Protein AF-A0A2D4SLT1-F1 (afdb_monomer_lite)

Radius of gyration: 26.34 Å; chains: 1; bounding box: 70×25×71 Å

Structure (mmCIF, N/CA/C/O backbone):
data_AF-A0A2D4SLT1-F1
#
_entry.id   AF-A0A2D4SLT1-F1
#
loop_
_atom_site.group_PDB
_atom_site.id
_atom_site.type_symbol
_atom_site.label_atom_id
_atom_site.label_alt_id
_atom_site.label_comp_id
_atom_site.label_asym_id
_atom_site.label_entity_id
_atom_site.label_seq_id
_atom_site.pdbx_PDB_ins_code
_atom_site.Cartn_x
_atom_site.Cartn_y
_atom_site.Cartn_z
_atom_site.occupancy
_atom_site.B_iso_or_equiv
_atom_site.auth_seq_id
_atom_site.auth_comp_id
_atom_site.auth_asym_id
_atom_site.auth_atom_id
_atom_site.pdbx_PDB_model_num
ATOM 1 N N . MET A 1 1 ? -8.330 11.102 31.230 1.00 59.00 1 MET A N 1
ATOM 2 C CA . MET A 1 1 ? -8.911 10.247 30.166 1.00 59.00 1 MET A CA 1
ATOM 3 C C . MET A 1 1 ? -9.640 11.004 29.045 1.00 59.00 1 MET A C 1
ATOM 5 O O . MET A 1 1 ? -9.845 10.400 28.006 1.00 59.00 1 MET A O 1
ATOM 9 N N . ARG A 1 2 ? -9.978 12.304 29.166 1.00 65.19 2 ARG A N 1
ATOM 10 C CA . ARG A 1 2 ? -10.696 13.048 28.101 1.00 65.19 2 ARG A CA 1
ATOM 11 C C . ARG A 1 2 ? -9.942 13.197 26.765 1.00 65.19 2 ARG A C 1
ATOM 13 O O . ARG A 1 2 ? -10.579 13.453 25.755 1.00 65.19 2 ARG A O 1
ATOM 20 N N . SER A 1 3 ? -8.622 13.017 26.740 1.00 76.38 3 SER A N 1
ATOM 21 C CA . SER A 1 3 ? -7.803 13.142 25.526 1.00 76.38 3 SER A CA 1
ATOM 22 C C . SER A 1 3 ? -7.818 11.904 24.621 1.00 76.38 3 SER A C 1
ATOM 24 O O . SER A 1 3 ? -7.575 12.030 23.428 1.00 76.38 3 SER A O 1
ATOM 26 N N . LEU A 1 4 ? -8.135 10.716 25.148 1.00 75.06 4 LEU A N 1
ATOM 27 C CA . LEU A 1 4 ? -8.098 9.455 24.395 1.00 75.06 4 LEU A CA 1
ATOM 28 C C . LEU A 1 4 ? -9.025 9.419 23.159 1.00 75.06 4 LEU A C 1
ATOM 30 O O . LEU A 1 4 ? -8.547 9.038 22.093 1.00 75.06 4 LEU A O 1
ATOM 34 N N . PRO A 1 5 ? -10.306 9.844 23.232 1.00 74.56 5 PRO A N 1
ATOM 35 C CA . PRO A 1 5 ? -11.176 9.859 22.053 1.00 74.56 5 PRO A CA 1
ATOM 36 C C . PRO A 1 5 ? -10.691 10.831 20.971 1.00 74.56 5 PRO A C 1
ATOM 38 O O . PRO A 1 5 ? -10.870 10.552 19.791 1.00 74.56 5 PRO A O 1
ATOM 41 N N . VAL A 1 6 ? -10.022 11.928 21.349 1.00 75.31 6 VAL A N 1
ATOM 42 C CA . VAL A 1 6 ? -9.449 12.887 20.389 1.00 75.31 6 VAL A CA 1
ATOM 43 C C . VAL A 1 6 ? -8.349 12.223 19.564 1.00 75.31 6 VAL A C 1
ATOM 45 O O . VAL A 1 6 ? -8.353 12.351 18.347 1.00 75.31 6 VAL A O 1
ATOM 48 N N . PHE A 1 7 ? -7.463 11.443 20.191 1.00 74.94 7 PHE A N 1
ATOM 49 C CA . PHE A 1 7 ? -6.421 10.711 19.464 1.00 74.94 7 PHE A CA 1
ATOM 50 C C . PHE A 1 7 ? -6.987 9.670 18.493 1.00 74.94 7 PHE A C 1
ATOM 52 O O . PHE A 1 7 ? -6.441 9.500 17.407 1.00 74.94 7 PHE A O 1
ATOM 59 N N . ILE A 1 8 ? -8.089 9.006 18.849 1.00 72.75 8 ILE A N 1
ATOM 60 C CA . ILE A 1 8 ? -8.734 8.020 17.969 1.00 72.75 8 ILE A CA 1
ATOM 61 C C . ILE A 1 8 ? -9.412 8.712 16.790 1.00 72.75 8 ILE A C 1
ATOM 63 O O . ILE A 1 8 ? -9.280 8.253 15.662 1.00 72.75 8 ILE A O 1
ATOM 67 N N . ILE A 1 9 ? -10.095 9.835 17.026 1.00 76.38 9 ILE A N 1
ATOM 68 C CA . ILE A 1 9 ? -10.684 10.635 15.946 1.00 76.38 9 ILE A CA 1
ATOM 69 C C . ILE A 1 9 ? -9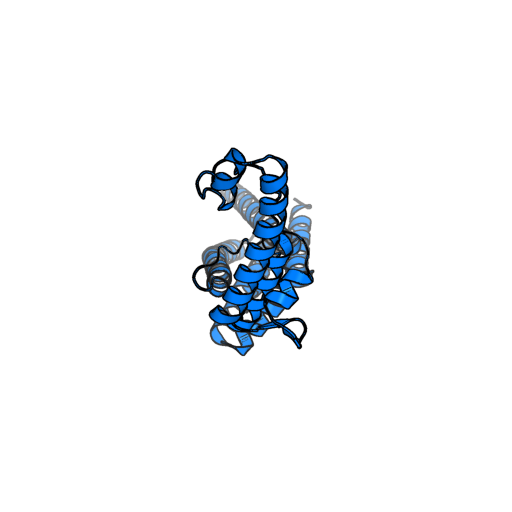.580 11.144 15.014 1.00 76.38 9 ILE A C 1
ATOM 71 O O . ILE A 1 9 ? -9.711 11.003 13.802 1.00 76.38 9 ILE A O 1
ATOM 75 N N . SER A 1 10 ? -8.464 11.642 15.552 1.00 73.94 10 SER A N 1
ATOM 76 C CA . SER A 1 10 ? -7.305 12.038 14.743 1.00 73.94 10 SER A CA 1
ATOM 77 C C . SER A 1 10 ? -6.729 10.869 13.943 1.00 73.94 10 SER A C 1
ATOM 79 O O . SER A 1 10 ? -6.385 11.053 12.781 1.00 73.94 10 SER A O 1
ATOM 81 N N . ALA A 1 11 ? -6.667 9.663 14.517 1.00 72.25 11 ALA A N 1
ATOM 82 C CA . ALA A 1 11 ? -6.230 8.465 13.803 1.00 72.25 11 ALA A CA 1
ATOM 83 C C . ALA A 1 11 ? -7.217 8.052 12.698 1.00 72.25 11 ALA A C 1
ATOM 85 O O . ALA A 1 11 ? -6.781 7.686 11.614 1.00 72.25 11 ALA A O 1
ATOM 86 N N . ILE A 1 12 ? -8.533 8.168 12.919 1.00 77.56 12 ILE A N 1
ATOM 87 C CA . ILE A 1 12 ? -9.555 7.936 11.883 1.00 77.56 12 ILE A CA 1
ATOM 88 C C . ILE A 1 12 ? -9.408 8.958 10.753 1.00 77.56 12 ILE A C 1
ATOM 90 O O . ILE A 1 12 ? -9.445 8.584 9.585 1.00 77.56 12 ILE A O 1
ATOM 94 N N . VAL A 1 13 ? -9.215 10.236 11.084 1.00 74.00 13 VAL A N 1
ATOM 95 C CA . VAL A 1 13 ? -9.015 11.302 10.093 1.00 74.00 13 VAL A CA 1
ATOM 96 C C . VAL A 1 13 ? -7.730 11.073 9.300 1.00 74.00 13 VAL A C 1
ATOM 98 O O . VAL A 1 13 ? -7.759 11.182 8.080 1.00 74.00 13 VAL A O 1
ATOM 101 N N . LEU A 1 14 ? -6.627 10.698 9.954 1.00 70.19 14 LEU A N 1
ATOM 102 C CA . LEU A 1 14 ? -5.374 10.339 9.281 1.00 70.19 14 LEU A CA 1
ATOM 103 C C . LEU A 1 14 ? -5.533 9.100 8.393 1.00 70.19 14 LEU A C 1
ATOM 105 O O . LEU A 1 14 ? -5.000 9.073 7.287 1.00 70.19 14 LEU A O 1
ATOM 109 N N . LEU A 1 15 ? -6.297 8.101 8.830 1.00 71.38 15 LEU A N 1
ATOM 110 C CA . LEU A 1 15 ? -6.568 6.885 8.065 1.00 71.38 15 LEU A CA 1
ATOM 111 C C . LEU A 1 15 ? -7.434 7.187 6.830 1.00 71.38 15 LEU A C 1
ATOM 113 O O . LEU A 1 15 ? -7.096 6.767 5.728 1.00 71.38 15 LEU A O 1
ATOM 117 N N . LEU A 1 16 ? -8.472 8.017 6.972 1.00 73.19 16 LEU A N 1
ATOM 118 C CA . LEU A 1 16 ? -9.266 8.532 5.849 1.00 73.19 16 LEU A CA 1
ATOM 119 C C . LEU A 1 16 ? -8.427 9.394 4.897 1.00 73.19 16 LEU A C 1
ATOM 121 O O . LEU A 1 16 ? -8.533 9.243 3.682 1.00 73.19 16 LEU A O 1
ATOM 125 N N . PHE A 1 17 ? -7.561 10.255 5.432 1.00 69.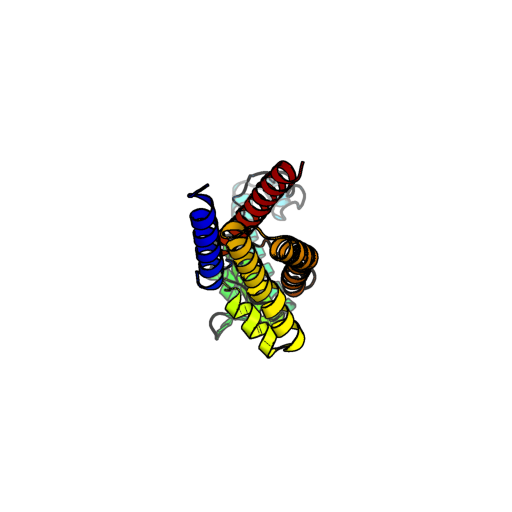12 17 PHE A N 1
ATOM 126 C CA . PHE A 1 17 ? -6.626 11.055 4.641 1.00 69.12 17 PHE A CA 1
ATOM 127 C C . PHE A 1 17 ? -5.599 10.180 3.916 1.00 69.12 17 PHE A C 1
ATOM 129 O O . PHE A 1 17 ? -5.196 10.507 2.810 1.00 69.12 17 PHE A O 1
ATOM 136 N N . SER A 1 18 ? -5.217 9.036 4.479 1.00 65.19 18 SER A N 1
ATOM 137 C CA . SER A 1 18 ? -4.323 8.080 3.814 1.00 65.19 18 SER A CA 1
ATOM 138 C C . SER A 1 18 ? -4.995 7.391 2.621 1.00 65.19 18 SER A C 1
ATOM 140 O O . SER A 1 18 ? -4.315 7.025 1.668 1.00 65.19 18 SER A O 1
ATOM 142 N N . PHE A 1 19 ? -6.325 7.246 2.644 1.00 67.19 19 PHE A N 1
ATOM 143 C CA . PHE A 1 19 ? -7.094 6.713 1.516 1.00 67.19 19 PHE A CA 1
ATOM 144 C C . PHE A 1 19 ? -7.432 7.765 0.454 1.00 67.19 19 PHE A C 1
ATOM 146 O O . PHE A 1 19 ? -7.438 7.447 -0.733 1.00 67.19 19 PHE A O 1
ATOM 153 N N . LEU A 1 20 ? -7.748 8.993 0.878 1.00 65.81 20 LEU A N 1
ATOM 154 C CA . LEU A 1 20 ? -8.228 10.079 0.010 1.00 65.81 20 LEU A CA 1
ATOM 155 C C . LEU A 1 20 ? -7.117 11.039 -0.447 1.00 65.81 20 LEU A C 1
ATOM 157 O O . LEU A 1 20 ? -7.310 11.787 -1.404 1.00 65.81 20 LEU A O 1
ATOM 161 N N . GLY A 1 21 ? -5.986 11.060 0.253 1.00 55.38 21 GLY A N 1
ATOM 162 C CA . GLY A 1 21 ? -4.844 11.928 -0.015 1.00 55.38 21 GLY A CA 1
ATOM 163 C C . GLY A 1 21 ? -3.902 11.371 -1.088 1.00 55.38 21 GLY A C 1
ATOM 164 O O . GLY A 1 21 ? -4.008 10.206 -1.482 1.00 55.38 21 GLY A O 1
ATOM 165 N N . PRO A 1 22 ? -2.968 12.199 -1.589 1.00 44.88 22 PRO A N 1
ATOM 166 C CA . PRO A 1 22 ? -2.079 11.799 -2.668 1.00 44.88 22 PRO A CA 1
ATOM 167 C C . PRO A 1 22 ? -1.106 10.673 -2.263 1.00 44.88 22 PRO A C 1
ATOM 169 O O . PRO A 1 22 ? -0.352 10.752 -1.290 1.00 44.88 22 PRO A O 1
ATOM 172 N N . THR A 1 23 ? -1.258 9.602 -3.041 1.00 53.91 23 THR A N 1
ATOM 173 C CA . THR A 1 23 ? -0.304 8.652 -3.634 1.00 53.91 23 THR A CA 1
ATOM 174 C C . THR A 1 23 ? 0.761 7.981 -2.768 1.00 53.91 23 THR A C 1
ATOM 176 O O . THR A 1 23 ? 1.640 8.591 -2.163 1.00 53.91 23 THR A O 1
ATOM 179 N N . PHE A 1 24 ? 0.718 6.648 -2.839 1.00 46.53 24 PHE A N 1
ATOM 180 C CA . PHE A 1 24 ? 1.921 5.842 -2.848 1.00 46.53 24 PHE A CA 1
ATOM 181 C C . PHE A 1 24 ? 2.703 6.282 -4.085 1.00 46.53 24 PHE A C 1
ATOM 183 O O . PHE A 1 24 ? 2.306 6.032 -5.222 1.00 46.53 24 PHE A O 1
ATOM 190 N N . THR A 1 25 ? 3.788 7.001 -3.870 1.00 43.94 25 THR A N 1
ATOM 191 C CA . THR A 1 25 ? 4.816 7.188 -4.882 1.00 43.94 25 THR A CA 1
ATOM 192 C C . THR A 1 25 ? 5.532 5.852 -5.022 1.00 43.94 25 THR A C 1
ATOM 194 O O . THR A 1 25 ? 6.439 5.563 -4.246 1.00 43.94 25 THR A O 1
ATOM 197 N N . THR A 1 26 ? 5.207 5.023 -6.019 1.00 44.31 26 THR A N 1
ATOM 198 C CA . THR A 1 26 ? 6.252 4.122 -6.531 1.00 44.31 26 THR A CA 1
ATOM 199 C C . THR A 1 26 ? 7.222 5.006 -7.315 1.00 44.31 26 THR A C 1
ATOM 201 O O . THR A 1 26 ? 7.257 4.988 -8.541 1.00 44.31 26 THR A O 1
ATOM 204 N N . THR A 1 27 ? 7.922 5.896 -6.612 1.00 39.88 27 THR A N 1
ATOM 205 C CA . THR A 1 27 ? 9.023 6.651 -7.187 1.00 39.88 27 THR A CA 1
ATOM 206 C C . THR A 1 27 ? 10.153 5.662 -7.344 1.00 39.88 27 THR A C 1
ATOM 208 O O . THR A 1 27 ? 10.742 5.218 -6.355 1.00 39.88 27 THR A O 1
ATOM 211 N N . ASP A 1 28 ? 10.358 5.292 -8.602 1.00 40.34 28 ASP A N 1
ATOM 212 C CA . ASP A 1 28 ? 11.590 4.777 -9.178 1.00 40.34 28 ASP A CA 1
ATOM 213 C C . ASP A 1 28 ? 12.811 5.138 -8.326 1.00 40.34 28 ASP A C 1
ATOM 215 O O . ASP A 1 28 ? 13.023 6.315 -8.058 1.00 40.34 28 ASP A O 1
ATOM 219 N N . PHE A 1 29 ? 13.567 4.120 -7.898 1.00 41.19 29 PHE A N 1
ATOM 220 C CA . PHE A 1 29 ? 15.026 4.073 -7.682 1.00 41.19 29 PHE A CA 1
ATOM 221 C C . PHE A 1 29 ? 15.818 5.336 -7.263 1.00 41.19 29 PHE A C 1
ATOM 223 O O . PHE A 1 29 ? 17.035 5.359 -7.421 1.00 41.19 29 PHE A O 1
ATOM 230 N N . LEU A 1 30 ? 15.218 6.349 -6.646 1.00 35.84 30 LEU A N 1
ATOM 231 C CA . LEU A 1 30 ? 15.926 7.473 -6.040 1.00 35.84 30 LEU A CA 1
ATOM 232 C C . LEU A 1 30 ? 16.360 7.058 -4.635 1.00 35.84 30 LEU A C 1
ATOM 234 O O . LEU A 1 30 ? 15.858 7.530 -3.615 1.00 35.84 30 LEU A O 1
ATOM 238 N N . LEU A 1 31 ? 17.313 6.129 -4.588 1.00 37.62 31 LEU A N 1
ATOM 239 C CA . LEU A 1 31 ? 18.234 6.085 -3.465 1.00 37.62 31 LEU A CA 1
ATOM 240 C C . LEU A 1 31 ? 18.952 7.445 -3.448 1.00 37.62 31 LEU A C 1
ATOM 242 O O . LEU A 1 31 ? 19.521 7.822 -4.474 1.00 37.62 31 LEU A O 1
ATOM 246 N N . PRO A 1 32 ? 19.024 8.177 -2.320 1.00 38.47 32 PRO A N 1
ATOM 247 C CA . PRO A 1 32 ? 20.224 8.965 -2.111 1.00 38.47 32 PRO A CA 1
ATOM 248 C C . PRO A 1 32 ? 21.373 7.968 -2.247 1.00 38.47 32 PRO A C 1
ATOM 250 O O . PRO A 1 32 ? 21.415 6.982 -1.508 1.00 38.47 32 PRO A O 1
ATOM 253 N N . HIS A 1 33 ? 22.252 8.170 -3.229 1.00 38.38 33 HIS A N 1
ATOM 254 C CA . HIS A 1 33 ? 23.538 7.497 -3.249 1.00 38.38 33 HIS A CA 1
ATOM 255 C C . HIS A 1 33 ? 24.213 7.809 -1.908 1.00 38.38 33 HIS A C 1
ATOM 257 O O . HIS A 1 33 ? 24.902 8.814 -1.752 1.00 38.38 33 HIS A O 1
ATOM 263 N N . THR A 1 34 ? 24.037 6.945 -0.910 1.00 36.62 34 THR A N 1
ATOM 264 C CA . THR A 1 34 ? 25.176 6.634 -0.072 1.00 36.62 34 THR A CA 1
ATOM 265 C C . THR A 1 34 ? 26.170 6.039 -1.054 1.00 36.62 34 THR A C 1
ATOM 267 O O . THR A 1 34 ? 25.859 5.083 -1.763 1.00 36.62 34 THR A O 1
ATOM 270 N N . SER A 1 35 ? 27.320 6.684 -1.218 1.00 42.38 35 SER A N 1
ATOM 271 C CA . SER A 1 35 ? 28.431 6.053 -1.909 1.00 42.38 35 SER A CA 1
ATOM 272 C C . SER A 1 35 ? 28.810 4.825 -1.079 1.00 42.38 35 SER A C 1
ATOM 274 O O . SER A 1 35 ? 29.149 4.946 0.100 1.00 42.38 35 SER A O 1
ATOM 276 N N . PRO A 1 36 ? 28.638 3.612 -1.623 1.00 45.84 36 PRO A N 1
ATOM 277 C CA . PRO A 1 36 ? 29.792 2.731 -1.569 1.00 45.84 36 PRO A CA 1
ATOM 278 C C . PRO A 1 36 ? 29.835 1.787 -2.774 1.00 45.84 36 PRO A C 1
ATOM 280 O O . PRO A 1 36 ? 29.615 0.593 -2.615 1.00 45.84 36 PRO A O 1
ATOM 283 N N . THR A 1 37 ? 30.174 2.272 -3.970 1.00 39.78 37 THR A N 1
ATOM 284 C CA . THR A 1 37 ? 30.588 1.378 -5.070 1.00 39.78 37 THR A CA 1
ATOM 285 C C . THR A 1 37 ? 31.603 2.029 -6.011 1.00 39.78 37 THR A C 1
ATOM 287 O O . THR A 1 37 ? 31.472 1.932 -7.221 1.00 39.78 37 THR A O 1
ATOM 290 N N . ASP A 1 38 ? 32.685 2.586 -5.465 1.00 39.00 38 ASP A N 1
ATOM 291 C CA . ASP A 1 38 ? 33.925 2.793 -6.241 1.00 39.00 38 ASP A CA 1
ATOM 292 C C . ASP A 1 38 ? 34.714 1.481 -6.441 1.00 39.00 38 ASP A C 1
ATOM 294 O O . ASP A 1 38 ? 35.808 1.483 -6.986 1.00 39.00 38 ASP A O 1
ATOM 298 N N . LYS A 1 39 ? 34.191 0.330 -5.981 1.00 42.38 39 LYS A N 1
ATOM 299 C CA . LYS A 1 39 ? 34.929 -0.950 -5.970 1.00 42.38 39 LYS A CA 1
ATOM 300 C C . LYS A 1 39 ? 34.281 -2.104 -6.737 1.00 42.38 39 LYS A C 1
ATOM 302 O O . LYS A 1 39 ? 34.849 -3.186 -6.766 1.00 42.38 39 LYS A O 1
ATOM 307 N N . ALA A 1 40 ? 33.109 -1.909 -7.345 1.00 37.88 40 ALA A N 1
ATOM 308 C CA . ALA A 1 40 ? 32.437 -2.967 -8.117 1.00 37.88 40 ALA A CA 1
ATOM 309 C C . ALA A 1 40 ? 32.650 -2.855 -9.641 1.00 37.88 40 ALA A C 1
ATOM 311 O O . ALA A 1 40 ? 32.260 -3.760 -10.369 1.00 37.88 40 ALA A O 1
ATOM 312 N N . TYR A 1 41 ? 33.289 -1.778 -10.108 1.00 39.75 41 TYR A N 1
ATOM 313 C CA . TYR A 1 41 ? 33.644 -1.552 -11.516 1.00 39.75 41 TYR A CA 1
ATOM 314 C C . TYR A 1 41 ? 35.149 -1.685 -11.788 1.00 39.75 41 TYR A C 1
ATOM 316 O O . TYR A 1 41 ? 35.644 -1.219 -12.811 1.00 39.75 41 TYR A O 1
ATOM 324 N N . GLU A 1 42 ? 35.900 -2.351 -10.911 1.00 40.69 42 GLU A N 1
ATOM 325 C CA . GLU A 1 42 ? 37.223 -2.825 -11.303 1.00 40.69 42 GLU A CA 1
ATOM 326 C C . GLU A 1 42 ? 37.066 -4.126 -12.102 1.00 40.69 42 GLU A C 1
ATOM 328 O O . GLU A 1 42 ? 36.501 -5.110 -11.631 1.00 40.69 42 GLU A O 1
ATOM 333 N N . VAL A 1 43 ? 37.638 -4.120 -13.308 1.00 41.00 43 VAL A N 1
ATOM 334 C CA . VAL A 1 43 ? 37.846 -5.257 -14.223 1.00 41.00 43 VAL A CA 1
ATOM 335 C C . VAL A 1 43 ? 36.745 -5.533 -15.262 1.00 41.00 43 VAL A C 1
ATOM 337 O O . VAL A 1 43 ? 36.414 -6.672 -15.576 1.00 41.00 43 VAL A O 1
ATOM 340 N N . THR A 1 44 ? 36.324 -4.495 -15.977 1.00 41.59 44 THR A N 1
ATOM 341 C CA . THR A 1 44 ? 36.351 -4.590 -17.448 1.00 41.59 44 THR A CA 1
ATOM 342 C C . THR A 1 44 ? 37.374 -3.583 -17.925 1.00 41.59 44 THR A C 1
ATOM 344 O O . THR A 1 44 ? 37.129 -2.382 -17.862 1.00 41.59 44 THR A O 1
ATOM 347 N N . LYS A 1 45 ? 38.557 -4.063 -18.331 1.00 46.41 45 LYS A N 1
ATOM 348 C CA . LYS A 1 45 ? 39.560 -3.212 -18.980 1.00 46.41 45 LYS A CA 1
ATOM 349 C C . LYS A 1 45 ? 38.862 -2.492 -20.128 1.00 46.41 45 LYS A C 1
ATOM 351 O O . LYS A 1 45 ? 38.344 -3.158 -21.025 1.00 46.41 45 LYS A O 1
ATOM 356 N N . SER A 1 46 ? 38.802 -1.162 -20.065 1.00 51.78 46 SER A N 1
ATOM 357 C CA . SER A 1 46 ? 38.252 -0.378 -21.164 1.00 51.78 46 SER A CA 1
ATOM 358 C C . SER A 1 46 ? 39.024 -0.764 -22.434 1.00 51.78 46 SER A C 1
ATOM 360 O O . SER A 1 46 ? 40.242 -0.976 -22.366 1.00 51.78 46 SER A O 1
ATOM 362 N N . PRO A 1 47 ? 38.370 -0.891 -23.598 1.00 54.22 47 PRO A N 1
ATOM 363 C CA . PRO A 1 47 ? 39.073 -1.159 -24.854 1.00 54.22 47 PRO A CA 1
ATOM 364 C C . PRO A 1 47 ? 40.161 -0.105 -25.159 1.00 54.22 47 PRO A C 1
ATOM 366 O O . PRO A 1 47 ? 41.091 -0.391 -25.906 1.00 54.22 47 PRO A O 1
ATOM 369 N N . CYS A 1 48 ? 40.103 1.069 -24.516 1.00 56.72 48 CYS A N 1
ATOM 370 C CA . CYS A 1 48 ? 41.109 2.129 -24.598 1.00 56.72 48 CYS A CA 1
ATOM 371 C C . CYS A 1 48 ? 42.337 1.935 -23.689 1.00 56.72 48 CYS A C 1
ATOM 373 O O . CYS A 1 48 ? 43.356 2.569 -23.936 1.00 56.72 48 CYS A O 1
ATOM 375 N N . SER A 1 49 ? 42.305 1.025 -22.708 1.00 61.41 49 SER A N 1
ATOM 376 C CA . SER A 1 49 ? 43.466 0.727 -21.840 1.00 61.41 49 SER A CA 1
ATOM 377 C C . SER A 1 49 ? 44.667 0.138 -22.595 1.00 61.41 49 SER A C 1
ATOM 379 O O . SER A 1 49 ? 45.785 0.149 -22.099 1.00 61.41 49 SER A O 1
ATOM 381 N N . ILE A 1 50 ? 44.450 -0.365 -23.815 1.00 59.03 50 ILE A N 1
ATOM 382 C CA . ILE A 1 50 ? 45.509 -0.833 -24.725 1.00 59.03 50 ILE A CA 1
ATOM 383 C C . ILE A 1 50 ? 46.171 0.349 -25.464 1.00 59.03 50 ILE A C 1
ATOM 385 O O . ILE A 1 50 ? 47.301 0.231 -25.929 1.00 59.03 50 ILE A O 1
ATOM 389 N N . LEU A 1 51 ? 45.482 1.491 -25.574 1.00 53.72 51 LEU A N 1
ATOM 390 C CA . LEU A 1 51 ? 45.953 2.698 -26.265 1.00 53.72 51 LEU A CA 1
ATOM 391 C C . LEU A 1 51 ? 46.589 3.736 -25.326 1.00 53.72 51 LEU A C 1
ATOM 393 O O . LEU A 1 51 ? 47.293 4.620 -25.810 1.00 53.72 51 LEU A O 1
ATOM 397 N N . GLU A 1 52 ? 46.388 3.619 -24.010 1.00 55.25 52 GLU A N 1
ATOM 398 C CA . GLU A 1 52 ? 47.048 4.465 -22.999 1.00 55.25 52 GLU A CA 1
ATOM 399 C C . GLU A 1 52 ? 48.578 4.332 -23.014 1.00 55.25 52 GLU A C 1
ATOM 401 O O . GLU A 1 52 ? 49.274 5.300 -22.718 1.00 55.25 52 GLU A O 1
ATOM 406 N N . ASP A 1 53 ? 49.103 3.181 -23.444 1.00 61.12 53 ASP A N 1
ATOM 407 C CA . ASP A 1 53 ? 50.545 2.957 -23.600 1.00 61.12 53 ASP A CA 1
ATOM 408 C C . ASP A 1 53 ? 51.139 3.616 -24.866 1.00 61.12 53 ASP A C 1
ATOM 410 O O . ASP A 1 53 ? 52.363 3.640 -25.012 1.00 61.12 53 ASP A O 1
ATOM 414 N N . LEU A 1 54 ? 50.318 4.133 -25.797 1.00 57.78 54 LEU A N 1
ATOM 415 C CA . LEU A 1 54 ? 50.794 4.595 -27.111 1.00 57.78 54 LEU A CA 1
ATOM 416 C C . LEU A 1 54 ? 50.886 6.118 -27.287 1.00 57.78 54 LEU A C 1
ATOM 418 O O . LEU A 1 54 ? 51.810 6.557 -27.965 1.00 57.78 54 LEU A O 1
ATOM 422 N N . ASP A 1 55 ? 49.986 6.918 -26.709 1.00 55.44 55 ASP A N 1
ATOM 423 C CA . ASP A 1 55 ? 50.107 8.387 -26.630 1.00 55.44 55 ASP A CA 1
ATOM 424 C C . ASP A 1 55 ? 48.948 8.977 -25.802 1.00 55.44 55 ASP A C 1
ATOM 426 O O . ASP A 1 55 ? 47.794 8.544 -25.925 1.00 55.44 55 ASP A O 1
ATOM 430 N N . VAL A 1 56 ? 49.216 10.020 -25.008 1.00 58.88 56 VAL A N 1
ATOM 431 C CA . VAL A 1 56 ? 48.223 10.647 -24.104 1.00 58.88 56 VAL A CA 1
ATOM 432 C C . VAL A 1 56 ? 47.070 11.286 -24.892 1.00 58.88 56 VAL A C 1
ATOM 434 O O . VAL A 1 56 ? 45.932 11.325 -24.421 1.00 58.88 56 VAL A O 1
ATOM 437 N N . HIS A 1 57 ? 47.341 11.749 -26.116 1.00 56.00 57 HIS A N 1
ATOM 438 C CA . HIS A 1 57 ? 46.347 12.387 -26.983 1.00 56.00 57 HIS A CA 1
ATOM 439 C C . HIS A 1 57 ? 45.408 11.380 -27.668 1.00 56.00 57 HIS A C 1
ATOM 441 O O . HIS A 1 57 ? 44.221 11.651 -27.844 1.00 56.00 57 HIS A O 1
ATOM 447 N N . THR A 1 58 ? 45.900 10.186 -28.012 1.00 57.47 58 THR A N 1
ATOM 448 C CA . THR A 1 58 ? 45.063 9.109 -28.568 1.00 57.47 58 THR A CA 1
ATOM 449 C C . THR A 1 58 ? 44.204 8.431 -27.510 1.00 57.47 58 THR A C 1
ATOM 451 O O . THR A 1 58 ? 43.097 7.998 -27.824 1.00 57.47 58 THR A O 1
ATOM 454 N N . ALA A 1 59 ? 44.670 8.379 -26.259 1.00 57.47 59 ALA A N 1
ATOM 455 C CA . ALA A 1 59 ? 43.881 7.858 -25.149 1.00 57.47 59 ALA A CA 1
ATOM 456 C C . ALA A 1 59 ? 42.636 8.720 -24.882 1.00 57.47 59 ALA A C 1
ATOM 458 O O . ALA A 1 59 ? 41.544 8.176 -24.755 1.00 57.47 59 ALA A O 1
ATOM 459 N N . THR A 1 60 ? 42.780 10.052 -24.901 1.00 60.06 60 THR A N 1
ATOM 460 C CA . THR A 1 60 ? 41.665 10.994 -24.675 1.00 60.06 60 THR A CA 1
ATOM 461 C C . THR A 1 60 ? 40.624 10.949 -25.797 1.00 60.06 60 THR A C 1
ATOM 463 O O . THR A 1 60 ? 39.428 10.863 -25.523 1.00 60.06 60 THR A O 1
ATOM 466 N N . LEU A 1 61 ? 41.064 10.907 -27.059 1.00 60.06 61 LEU A N 1
ATOM 467 C CA . LEU A 1 61 ? 40.168 10.719 -28.209 1.00 60.06 61 LEU A CA 1
ATOM 468 C C . LEU A 1 61 ? 39.492 9.338 -28.201 1.00 60.06 61 LEU A C 1
ATOM 470 O O . LEU A 1 61 ? 38.327 9.231 -28.573 1.00 60.06 61 LEU A O 1
ATOM 474 N N . CYS A 1 62 ? 40.191 8.284 -27.762 1.00 61.69 62 CYS A N 1
ATOM 475 C CA . CYS A 1 62 ? 39.607 6.948 -27.635 1.00 61.69 62 CYS A CA 1
ATOM 476 C C . CYS A 1 62 ? 38.532 6.912 -26.556 1.00 61.69 62 CYS A C 1
ATOM 478 O O . CYS A 1 62 ? 37.474 6.350 -26.805 1.00 61.69 62 CYS A O 1
ATOM 480 N N . THR A 1 63 ? 38.766 7.502 -25.382 1.00 61.12 63 THR A N 1
ATOM 481 C CA . THR A 1 63 ? 37.760 7.527 -24.312 1.00 61.12 63 THR A CA 1
ATOM 482 C C . THR A 1 63 ? 36.501 8.268 -24.745 1.00 61.12 63 THR A C 1
ATOM 484 O O . THR A 1 63 ? 35.408 7.754 -24.538 1.00 61.12 63 THR A O 1
ATOM 487 N N . GLU A 1 64 ? 36.646 9.398 -25.439 1.00 60.97 64 GLU A N 1
ATOM 488 C CA . GLU A 1 64 ? 35.510 10.189 -25.925 1.00 60.97 64 GLU A CA 1
ATOM 489 C C . GLU A 1 64 ? 34.717 9.431 -27.011 1.00 60.97 64 GLU A C 1
ATOM 491 O O . GLU A 1 64 ? 33.504 9.260 -26.897 1.00 60.97 64 GLU A O 1
ATOM 496 N N . TYR A 1 65 ? 35.401 8.842 -28.003 1.00 59.28 65 TYR A N 1
ATOM 497 C CA . TYR A 1 65 ? 34.745 8.033 -29.041 1.00 59.28 65 TYR A CA 1
ATOM 498 C C . TYR A 1 65 ? 34.185 6.702 -28.524 1.00 59.28 65 TYR A C 1
ATOM 500 O O . TYR A 1 65 ? 33.162 6.229 -29.025 1.00 59.28 65 TYR A O 1
ATOM 508 N N . ALA A 1 66 ? 34.852 6.055 -27.567 1.00 59.44 66 ALA A N 1
ATOM 509 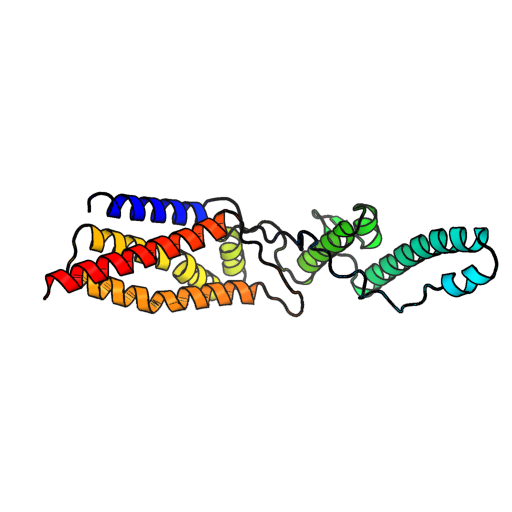C CA . ALA A 1 66 ? 34.430 4.770 -27.021 1.00 59.44 66 ALA A CA 1
ATOM 510 C C . ALA A 1 66 ? 33.211 4.925 -26.116 1.00 59.44 66 ALA A C 1
ATOM 512 O O . ALA A 1 66 ? 32.335 4.065 -26.176 1.00 59.44 66 ALA A O 1
ATOM 513 N N . GLU A 1 67 ? 33.120 6.002 -25.331 1.00 61.31 67 GLU A N 1
ATOM 514 C CA . GLU A 1 67 ? 31.928 6.302 -24.535 1.00 61.31 67 GLU A CA 1
ATOM 515 C C . GLU A 1 67 ? 30.722 6.601 -25.433 1.00 61.31 67 GLU A C 1
ATOM 517 O O . GLU A 1 67 ? 29.670 5.978 -25.259 1.00 61.31 67 GLU A O 1
ATOM 522 N N . GLU A 1 68 ? 30.878 7.443 -26.460 1.00 60.38 68 GLU A N 1
ATOM 523 C CA . GLU A 1 68 ? 29.794 7.711 -27.415 1.00 60.38 68 GLU A CA 1
ATOM 524 C C . GLU A 1 68 ? 29.370 6.448 -28.183 1.00 60.38 68 GLU A C 1
ATOM 526 O O . GLU A 1 68 ? 28.176 6.166 -28.333 1.00 60.38 68 GLU A O 1
ATOM 531 N N . SER A 1 69 ? 30.339 5.634 -28.612 1.00 57.78 69 SER A N 1
ATOM 532 C CA . SER A 1 69 ? 30.069 4.393 -29.344 1.00 57.78 69 SER A CA 1
ATOM 533 C C . SER A 1 69 ? 29.398 3.339 -28.459 1.00 57.78 69 SER A C 1
ATOM 535 O O . SER A 1 69 ? 28.441 2.702 -28.897 1.00 57.78 69 SER A O 1
ATOM 537 N N . LEU A 1 70 ? 29.838 3.155 -27.210 1.00 60.75 70 LEU A N 1
ATOM 538 C CA . LEU A 1 70 ? 29.230 2.197 -26.275 1.00 60.75 70 LEU A CA 1
ATOM 539 C C . LEU A 1 70 ? 27.787 2.565 -25.943 1.00 60.75 70 LEU A C 1
ATOM 541 O O . LEU A 1 70 ? 26.927 1.681 -25.923 1.00 60.75 70 LEU A O 1
ATOM 545 N N . VAL A 1 71 ? 27.504 3.851 -25.727 1.00 64.62 71 VAL A N 1
ATOM 546 C CA . VAL A 1 71 ? 26.137 4.329 -25.479 1.00 64.62 71 VAL A CA 1
ATOM 547 C C . VAL A 1 71 ? 25.261 4.097 -26.712 1.00 64.62 71 VAL A C 1
ATOM 549 O O . VAL A 1 71 ? 24.144 3.587 -26.589 1.00 64.62 71 VAL A O 1
ATOM 552 N N . PHE A 1 72 ? 25.773 4.382 -27.912 1.00 62.53 72 PHE A N 1
ATOM 553 C CA . PHE A 1 72 ? 25.048 4.154 -29.162 1.00 62.53 72 PHE A CA 1
ATOM 554 C C . PHE A 1 72 ? 24.752 2.666 -29.420 1.00 62.53 72 PHE A C 1
ATOM 556 O O . PHE A 1 72 ? 23.603 2.301 -29.688 1.00 62.53 72 PHE A O 1
ATOM 563 N N . PHE A 1 73 ? 25.758 1.793 -29.291 1.00 61.41 73 PHE A N 1
ATOM 564 C CA . PHE A 1 73 ? 25.594 0.348 -29.484 1.00 61.41 73 PHE A CA 1
ATOM 565 C C . PHE A 1 73 ? 24.679 -0.272 -28.425 1.00 61.41 73 PHE A C 1
ATOM 567 O O . PHE A 1 73 ? 23.821 -1.086 -28.767 1.00 61.41 73 PHE A O 1
ATOM 574 N N . SER A 1 74 ? 24.804 0.145 -27.163 1.00 72.50 74 SER A N 1
ATOM 575 C CA . SER A 1 74 ? 23.910 -0.279 -26.080 1.00 72.50 74 SER A CA 1
ATOM 576 C C . SER A 1 74 ? 22.449 0.039 -26.410 1.00 72.50 74 SER A C 1
ATOM 578 O O . SER A 1 74 ? 21.591 -0.843 -26.363 1.00 72.50 74 SER A O 1
ATOM 580 N N . ASN A 1 75 ? 22.170 1.269 -26.852 1.00 73.25 75 ASN A N 1
ATOM 581 C CA . ASN A 1 75 ? 20.812 1.708 -27.167 1.00 73.25 75 ASN A CA 1
ATOM 582 C C . ASN A 1 75 ? 20.198 0.960 -28.362 1.00 73.25 75 ASN A C 1
ATOM 584 O O . ASN A 1 75 ? 19.022 0.599 -28.309 1.00 73.25 75 ASN A O 1
ATOM 588 N N . GLN A 1 76 ? 20.976 0.669 -29.410 1.00 75.81 76 GLN A N 1
ATOM 589 C CA . GLN A 1 76 ? 20.483 -0.137 -30.536 1.00 75.81 76 GLN A CA 1
ATOM 590 C C . GLN A 1 76 ? 20.235 -1.602 -30.160 1.00 75.81 76 GLN A C 1
ATOM 592 O O . GLN A 1 76 ? 19.261 -2.200 -30.623 1.00 75.81 76 GLN A O 1
ATOM 597 N N . ILE A 1 77 ? 21.087 -2.189 -29.314 1.00 77.75 77 ILE A N 1
ATOM 598 C CA . ILE A 1 77 ? 20.877 -3.554 -28.814 1.00 77.75 77 ILE A CA 1
ATOM 599 C C . ILE A 1 77 ? 19.599 -3.607 -27.972 1.00 77.75 77 ILE A C 1
ATOM 601 O O . ILE A 1 77 ? 18.800 -4.526 -28.145 1.00 77.75 77 ILE A O 1
ATOM 605 N N . LEU A 1 78 ? 19.365 -2.613 -27.111 1.00 79.62 78 LEU A N 1
ATOM 606 C CA . LEU A 1 78 ? 18.131 -2.507 -26.329 1.00 79.62 78 LEU A CA 1
ATOM 607 C C . LEU A 1 78 ? 16.900 -2.394 -27.234 1.00 79.62 78 LEU A C 1
ATOM 609 O O . LEU A 1 78 ? 15.935 -3.129 -27.030 1.00 79.62 78 LEU A O 1
ATOM 613 N N . ASP A 1 79 ? 16.957 -1.560 -28.274 1.00 84.88 79 ASP A N 1
ATOM 614 C CA . ASP A 1 79 ? 15.884 -1.454 -29.268 1.00 84.88 79 ASP A CA 1
ATOM 615 C C . ASP A 1 79 ? 15.591 -2.788 -29.961 1.00 84.88 79 ASP A C 1
ATOM 617 O O . ASP A 1 79 ? 14.428 -3.132 -30.181 1.00 84.88 79 ASP A O 1
ATOM 621 N N . HIS A 1 80 ? 16.623 -3.574 -30.266 1.00 81.12 80 HIS A N 1
ATOM 622 C CA . HIS A 1 80 ? 16.441 -4.859 -30.929 1.00 81.12 80 HIS A CA 1
ATOM 623 C C . HIS A 1 80 ? 15.925 -5.960 -29.988 1.00 81.12 80 HIS A C 1
ATOM 625 O O . HIS A 1 80 ? 15.060 -6.744 -30.379 1.00 81.12 80 HIS A O 1
ATOM 631 N N . VAL A 1 81 ? 16.441 -6.021 -28.757 1.00 81.19 81 VAL A N 1
ATOM 632 C CA . VAL A 1 81 ? 16.137 -7.088 -27.786 1.00 81.19 81 VAL A CA 1
ATOM 633 C C . VAL A 1 81 ? 14.820 -6.834 -27.058 1.00 81.19 81 VAL A C 1
ATOM 635 O O . VAL A 1 81 ? 14.019 -7.751 -26.885 1.00 81.19 81 VAL A O 1
ATOM 638 N N . LEU A 1 82 ? 14.593 -5.598 -26.616 1.00 83.06 82 LEU A N 1
ATOM 639 C CA . LEU A 1 82 ? 13.439 -5.222 -25.797 1.00 83.06 82 LEU A CA 1
ATOM 640 C C . LEU A 1 82 ? 12.296 -4.635 -26.639 1.00 83.06 82 LEU A C 1
ATOM 642 O O . LEU A 1 82 ? 11.149 -4.602 -26.183 1.00 83.06 82 LEU A O 1
ATOM 646 N N . GLY A 1 83 ? 12.587 -4.207 -27.870 1.00 89.06 83 GLY A N 1
ATOM 647 C CA . GLY A 1 83 ? 11.624 -3.579 -28.767 1.00 89.06 83 GLY A CA 1
ATOM 648 C C . GLY A 1 83 ? 11.208 -2.173 -28.326 1.00 89.06 83 GLY A C 1
ATOM 649 O O . GLY A 1 83 ? 11.561 -1.688 -27.250 1.00 89.06 83 GLY A O 1
ATOM 650 N N . SER A 1 84 ? 10.391 -1.526 -29.157 1.00 90.94 84 SER A N 1
ATOM 651 C CA . SER A 1 84 ? 9.747 -0.247 -28.833 1.00 90.94 84 SER A CA 1
ATOM 652 C C . SER A 1 84 ? 8.694 -0.396 -27.730 1.00 90.94 84 SER A C 1
ATOM 654 O O . SER A 1 84 ? 8.103 -1.477 -27.580 1.00 90.94 84 SER A O 1
ATOM 656 N N . PHE A 1 85 ? 8.393 0.705 -27.045 1.00 89.25 85 PHE A N 1
ATOM 657 C CA . PHE A 1 85 ? 7.370 0.793 -25.999 1.00 89.25 85 PHE A CA 1
ATOM 658 C C . PHE A 1 85 ? 6.579 2.100 -26.089 1.00 89.25 85 PHE A C 1
ATOM 660 O O . PHE A 1 85 ? 6.987 3.035 -26.776 1.00 89.25 85 PHE A O 1
ATOM 667 N N . THR A 1 86 ? 5.439 2.171 -25.408 1.00 85.88 86 THR A N 1
ATOM 668 C CA . THR A 1 86 ? 4.592 3.371 -25.399 1.00 85.88 86 THR A CA 1
ATOM 669 C C . THR A 1 86 ? 4.983 4.326 -24.269 1.00 85.88 86 THR A C 1
ATOM 671 O O . THR A 1 86 ? 4.862 3.991 -23.092 1.00 85.88 86 THR A O 1
ATOM 674 N N . LEU A 1 87 ? 5.380 5.555 -24.606 1.00 84.12 87 LEU A N 1
ATOM 675 C CA . LEU A 1 87 ? 5.626 6.646 -23.660 1.00 84.12 87 LEU A CA 1
ATOM 676 C C . LEU A 1 87 ? 4.672 7.804 -23.982 1.00 84.12 87 LEU A C 1
ATOM 678 O O . LEU A 1 87 ? 4.627 8.280 -25.106 1.00 84.12 87 LEU A O 1
ATOM 682 N N . GLN A 1 88 ? 3.865 8.249 -23.012 1.00 82.88 88 GLN A N 1
ATOM 683 C CA . GLN A 1 88 ? 2.883 9.337 -23.203 1.00 82.88 88 GLN A CA 1
ATOM 684 C C . GLN A 1 88 ? 1.904 9.138 -24.386 1.00 82.88 88 GLN A C 1
ATOM 686 O O . GLN A 1 88 ? 1.440 10.107 -24.976 1.00 82.88 88 GLN A O 1
ATOM 691 N N . LYS A 1 89 ? 1.513 7.884 -24.670 1.00 82.81 89 LYS A N 1
ATOM 692 C CA . LYS A 1 89 ? 0.660 7.463 -25.810 1.00 82.81 89 LYS A CA 1
ATOM 693 C C . LYS A 1 89 ? 1.345 7.479 -27.180 1.00 82.81 89 LYS A C 1
ATOM 695 O O . LYS A 1 89 ? 0.684 7.185 -28.173 1.00 82.81 89 LYS A O 1
ATOM 700 N N . GLU A 1 90 ? 2.640 7.757 -27.237 1.00 91.19 90 GLU A N 1
ATOM 701 C CA . GLU A 1 90 ? 3.436 7.658 -28.456 1.00 91.19 90 GLU A CA 1
ATOM 702 C C . GLU A 1 90 ? 4.364 6.447 -28.379 1.00 91.19 90 GLU A C 1
ATOM 704 O O . GLU A 1 90 ? 4.909 6.118 -27.325 1.00 91.19 90 GLU A O 1
ATOM 709 N N . GLN A 1 91 ? 4.529 5.750 -29.500 1.00 92.12 91 GLN A N 1
ATOM 710 C CA . GLN A 1 91 ? 5.477 4.647 -29.596 1.00 92.12 91 GLN A CA 1
ATOM 711 C C . GLN A 1 91 ? 6.891 5.228 -29.692 1.00 92.12 91 GLN A C 1
ATOM 713 O O . GLN A 1 91 ? 7.197 5.961 -30.630 1.00 92.12 91 GLN A O 1
ATOM 718 N N . THR A 1 92 ? 7.749 4.904 -28.727 1.00 92.25 92 THR A N 1
ATOM 719 C CA . THR A 1 92 ? 9.129 5.391 -28.647 1.00 92.25 92 THR A CA 1
ATOM 720 C C . THR A 1 92 ? 10.134 4.238 -28.668 1.00 92.25 92 THR A C 1
ATOM 722 O O . THR A 1 92 ? 9.823 3.098 -28.299 1.00 92.25 92 THR A O 1
ATOM 725 N N . SER A 1 93 ? 11.345 4.535 -29.137 1.00 94.12 93 SER A N 1
ATOM 726 C CA . SER A 1 93 ? 12.504 3.644 -29.082 1.00 94.12 93 SER A CA 1
ATOM 727 C C . SER A 1 93 ? 13.347 3.944 -27.837 1.00 94.12 93 SER A C 1
ATOM 729 O O . SER A 1 93 ? 13.331 5.058 -27.307 1.00 94.12 93 SER A O 1
ATOM 731 N N . TRP A 1 94 ? 14.124 2.971 -27.372 1.00 90.69 94 TRP A N 1
ATOM 732 C CA . TRP A 1 94 ? 15.121 3.138 -26.315 1.00 90.69 94 TRP A CA 1
ATOM 733 C C . TRP A 1 94 ? 16.134 4.215 -26.659 1.00 90.69 94 TRP A C 1
ATOM 735 O O . TRP A 1 94 ? 16.378 5.101 -25.843 1.00 90.69 94 TRP A O 1
ATOM 745 N N . SER A 1 95 ? 16.665 4.187 -27.882 1.00 88.50 95 SER A N 1
ATOM 746 C CA . SER A 1 95 ? 17.583 5.217 -28.372 1.00 88.50 95 SER A CA 1
ATOM 747 C C . SER A 1 95 ? 16.999 6.629 -28.264 1.00 88.50 95 SER A C 1
ATOM 749 O O . SER A 1 95 ? 17.687 7.541 -27.804 1.00 88.50 95 SER A O 1
ATOM 751 N N . SER A 1 96 ? 15.722 6.815 -28.611 1.00 90.75 96 SER A N 1
ATOM 752 C CA . SER A 1 96 ? 15.038 8.109 -28.507 1.00 90.75 96 SER A CA 1
ATOM 753 C C . SER A 1 96 ? 14.759 8.495 -27.051 1.00 90.75 96 SER A C 1
ATOM 755 O O . SER A 1 96 ? 14.995 9.637 -26.652 1.00 90.75 96 SER A O 1
ATOM 757 N N . CYS A 1 97 ? 14.318 7.547 -26.225 1.00 88.62 97 CYS A N 1
ATOM 758 C CA . CYS A 1 97 ? 13.984 7.819 -24.832 1.00 88.62 97 CYS A CA 1
ATOM 759 C C . CYS A 1 97 ? 15.224 8.174 -23.993 1.00 88.62 97 CYS A C 1
ATOM 761 O O . CYS A 1 97 ? 15.196 9.162 -23.251 1.00 88.62 97 CYS A O 1
ATOM 763 N N . VAL A 1 98 ? 16.310 7.404 -24.131 1.00 87.75 98 VAL A N 1
ATOM 764 C CA . VAL A 1 98 ? 17.561 7.592 -23.376 1.00 87.75 98 VAL A CA 1
ATOM 765 C C . VAL A 1 98 ? 18.279 8.866 -23.814 1.00 87.75 98 VAL A C 1
ATOM 767 O O . VAL A 1 98 ? 18.784 9.592 -22.968 1.00 87.75 98 VAL A O 1
ATOM 770 N N . SER A 1 99 ? 18.279 9.203 -25.109 1.00 86.69 99 SER A N 1
ATOM 771 C CA . SER A 1 99 ? 18.886 10.463 -25.576 1.00 86.69 99 SER A CA 1
ATOM 772 C C . SER A 1 99 ? 18.122 11.707 -25.114 1.00 86.69 99 SER A C 1
ATOM 774 O O . SER A 1 99 ? 18.728 12.755 -24.903 1.00 86.69 99 SER A O 1
ATOM 776 N N . THR A 1 100 ? 16.806 11.594 -24.907 1.00 88.00 100 THR A N 1
ATOM 777 C CA . THR A 1 100 ? 15.970 12.694 -24.397 1.00 88.00 100 THR A CA 1
ATOM 778 C C . THR A 1 100 ? 16.198 12.957 -22.901 1.00 88.00 100 THR A C 1
ATOM 780 O O . THR A 1 100 ? 15.973 14.072 -22.430 1.00 88.00 100 THR A O 1
ATOM 783 N N . HIS A 1 101 ? 16.653 11.957 -22.141 1.00 81.62 101 HIS A N 1
ATOM 784 C CA . HIS A 1 101 ? 16.874 12.063 -20.700 1.00 81.62 101 HIS A CA 1
ATOM 785 C C . HIS A 1 101 ? 18.357 11.890 -20.374 1.00 81.62 101 HIS A C 1
ATOM 787 O O . HIS A 1 101 ? 18.866 10.775 -20.306 1.00 81.62 101 HIS A O 1
ATOM 793 N N . THR A 1 102 ? 19.058 12.999 -20.154 1.00 78.31 102 THR A N 1
ATOM 794 C CA . THR A 1 102 ? 20.489 12.968 -19.848 1.00 78.31 102 THR A CA 1
ATOM 795 C C . THR A 1 102 ? 20.765 12.416 -18.445 1.00 78.31 102 THR A C 1
ATOM 797 O O . THR A 1 102 ? 20.025 12.666 -17.495 1.00 78.31 102 THR A O 1
ATOM 800 N N . GLY A 1 103 ? 21.867 11.673 -18.312 1.00 73.88 103 GLY A N 1
ATOM 801 C CA . GLY A 1 103 ? 22.341 11.125 -17.039 1.00 73.88 103 GLY A CA 1
ATOM 802 C C . GLY A 1 103 ? 21.831 9.713 -16.704 1.00 73.88 103 GLY A C 1
ATOM 803 O O . GLY A 1 103 ? 21.048 9.122 -17.450 1.00 73.88 103 GLY A O 1
ATOM 804 N N . PRO A 1 104 ? 22.276 9.145 -15.566 1.00 63.31 104 PRO A N 1
ATOM 805 C CA . PRO A 1 104 ? 21.944 7.772 -15.162 1.00 63.31 104 PRO A CA 1
ATOM 806 C C . PRO A 1 104 ? 20.444 7.564 -14.885 1.00 63.31 104 PRO A C 1
ATOM 808 O O . PRO A 1 104 ? 19.934 6.451 -15.006 1.00 63.31 104 PRO A O 1
ATOM 811 N N . GLU A 1 105 ? 19.716 8.637 -14.568 1.00 62.75 105 GLU A N 1
ATOM 812 C CA . GLU A 1 105 ? 18.268 8.609 -14.335 1.00 62.75 105 GLU A CA 1
ATOM 813 C C . GLU A 1 105 ? 17.465 8.371 -15.623 1.00 62.75 105 GLU A C 1
ATOM 815 O O . GLU A 1 105 ? 16.363 7.819 -15.575 1.00 62.75 105 GLU A O 1
ATOM 820 N N . GLY A 1 106 ? 18.016 8.734 -16.788 1.00 74.31 106 GLY A N 1
ATOM 821 C CA . GLY A 1 106 ? 17.325 8.604 -18.067 1.00 74.31 106 GLY A CA 1
ATOM 822 C C . GLY A 1 106 ? 17.054 7.157 -18.457 1.00 74.31 106 GLY A C 1
ATOM 823 O O . GLY A 1 106 ? 15.919 6.806 -18.781 1.00 74.31 106 GLY A O 1
ATOM 824 N N . PHE A 1 107 ? 18.063 6.291 -18.335 1.00 78.50 107 PHE A N 1
ATOM 825 C CA . PHE A 1 107 ? 17.902 4.859 -18.594 1.00 78.50 107 PHE A CA 1
ATOM 826 C C . PHE A 1 107 ? 16.855 4.232 -17.670 1.00 78.50 107 PHE A C 1
ATOM 828 O O . PHE A 1 107 ? 15.966 3.521 -18.138 1.00 78.50 107 PHE A O 1
ATOM 835 N N . LEU A 1 108 ? 16.920 4.536 -16.370 1.00 69.31 108 LEU A N 1
ATOM 836 C CA . LEU A 1 108 ? 15.971 4.018 -15.384 1.00 69.31 108 LEU A CA 1
ATOM 837 C C . LEU A 1 108 ? 14.537 4.443 -15.698 1.00 69.31 108 LEU A C 1
ATOM 839 O O . LEU A 1 108 ? 13.630 3.614 -15.635 1.00 69.31 108 LEU A O 1
ATOM 843 N N . ARG A 1 109 ? 14.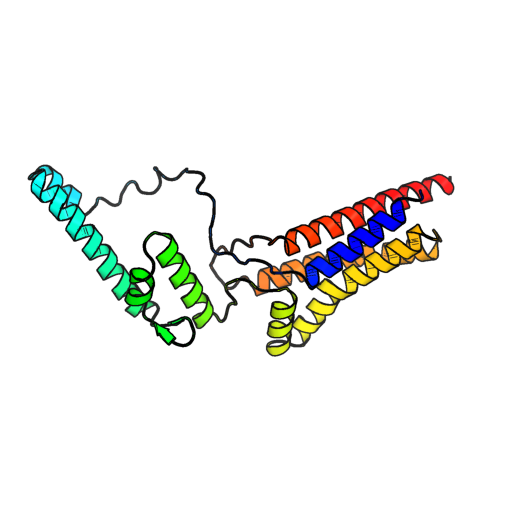328 5.695 -16.110 1.00 76.38 109 ARG A N 1
ATOM 844 C CA . ARG A 1 109 ? 13.008 6.202 -16.499 1.00 76.38 109 ARG A CA 1
ATOM 845 C C . ARG A 1 109 ? 12.463 5.523 -17.758 1.00 76.38 109 ARG A C 1
ATOM 847 O O . ARG A 1 109 ? 11.276 5.189 -17.821 1.00 76.38 109 ARG A O 1
ATOM 854 N N . CYS A 1 110 ? 13.321 5.287 -18.748 1.00 83.94 110 CYS A N 1
ATOM 855 C CA . CYS A 1 110 ? 12.953 4.556 -19.961 1.00 83.94 110 CYS A CA 1
ATOM 856 C C . CYS A 1 110 ? 12.634 3.091 -19.658 1.00 83.94 110 CYS A C 1
ATOM 858 O O . CYS A 1 110 ? 11.629 2.571 -20.133 1.00 83.94 110 CYS A O 1
ATOM 860 N N . PHE A 1 111 ? 13.419 2.456 -18.789 1.00 81.50 111 PHE A N 1
ATOM 861 C CA . PHE A 1 111 ? 13.185 1.087 -18.342 1.00 81.50 111 PHE A CA 1
ATOM 862 C C . PHE A 1 111 ? 11.899 0.945 -17.524 1.00 81.50 111 PHE A C 1
ATOM 864 O O . PHE A 1 111 ? 11.110 0.032 -17.761 1.00 81.50 111 PHE A O 1
ATOM 871 N N . SER A 1 112 ? 11.633 1.890 -16.628 1.00 72.88 112 SER A N 1
ATOM 872 C CA . SER A 1 112 ? 10.369 2.026 -15.899 1.00 72.88 112 SER A CA 1
ATOM 873 C C . SER A 1 112 ? 9.174 2.135 -16.860 1.00 72.88 112 SER A C 1
ATOM 875 O O . SER A 1 112 ? 8.214 1.372 -16.770 1.00 72.88 112 SER A O 1
ATOM 877 N N . SER A 1 113 ? 9.273 2.979 -17.885 1.00 80.88 113 SER A N 1
ATOM 878 C CA . SER A 1 113 ? 8.208 3.131 -18.887 1.00 80.88 113 SER A CA 1
ATOM 879 C C . SER A 1 113 ? 8.024 1.883 -19.762 1.00 80.88 113 SER A C 1
ATOM 881 O O . SER A 1 113 ? 6.896 1.473 -20.031 1.00 80.88 113 SER A O 1
ATOM 883 N N . TRP A 1 114 ? 9.119 1.238 -20.171 1.00 87.19 114 TRP A N 1
ATOM 884 C CA . TRP A 1 114 ? 9.082 -0.006 -20.941 1.00 87.19 114 TRP A CA 1
ATOM 885 C C . TRP A 1 114 ? 8.470 -1.157 -20.139 1.00 87.19 114 TRP A C 1
ATOM 887 O O . TRP A 1 114 ? 7.610 -1.879 -20.645 1.00 87.19 114 TRP A O 1
ATOM 897 N N . THR A 1 115 ? 8.872 -1.316 -18.875 1.00 74.44 115 THR A N 1
ATOM 898 C CA . THR A 1 115 ? 8.283 -2.324 -17.981 1.00 74.44 115 THR A CA 1
ATOM 899 C C . THR A 1 115 ? 6.801 -2.050 -17.750 1.00 74.44 115 THR A C 1
ATOM 901 O O . THR A 1 115 ? 6.013 -2.997 -17.769 1.00 74.44 115 THR A O 1
ATOM 904 N N . ALA A 1 116 ? 6.399 -0.781 -17.629 1.00 72.56 116 ALA A N 1
ATOM 905 C CA . ALA A 1 116 ? 4.993 -0.414 -17.518 1.00 72.56 116 ALA A CA 1
ATOM 906 C C . ALA A 1 116 ? 4.168 -0.860 -18.732 1.00 72.56 116 ALA A C 1
ATOM 908 O O . ALA A 1 116 ? 3.090 -1.433 -18.576 1.00 72.56 116 ALA A O 1
ATOM 909 N N . ASP A 1 117 ? 4.690 -0.631 -19.936 1.00 79.44 117 ASP A N 1
ATOM 910 C CA . ASP A 1 117 ? 4.033 -0.969 -21.200 1.00 79.44 117 ASP A CA 1
ATOM 911 C C . ASP A 1 117 ? 3.991 -2.489 -21.445 1.00 79.44 117 ASP A C 1
ATOM 913 O O . ASP A 1 117 ? 2.941 -3.048 -21.767 1.00 79.44 117 ASP A O 1
ATOM 917 N N . ARG A 1 118 ? 5.114 -3.192 -21.238 1.00 80.19 118 ARG A N 1
ATOM 918 C CA . ARG A 1 118 ? 5.246 -4.625 -21.562 1.00 80.19 118 ARG A CA 1
ATOM 919 C C . ARG A 1 118 ? 4.727 -5.560 -20.487 1.00 80.19 118 ARG A C 1
ATOM 921 O O . ARG A 1 118 ? 4.067 -6.545 -20.812 1.00 80.19 118 ARG A O 1
ATOM 928 N N . ALA A 1 119 ? 5.036 -5.278 -19.226 1.00 65.50 119 ALA A N 1
ATOM 929 C CA . ALA A 1 119 ? 4.573 -6.099 -18.113 1.00 65.50 119 ALA A CA 1
ATOM 930 C C . ALA A 1 119 ? 3.170 -5.687 -17.640 1.00 65.50 119 ALA A C 1
ATOM 932 O O . ALA A 1 119 ? 2.614 -6.345 -16.765 1.00 65.50 119 ALA A O 1
ATOM 933 N N . GLN A 1 120 ? 2.608 -4.604 -18.201 1.00 63.03 120 GLN A N 1
ATOM 934 C CA . GLN A 1 120 ? 1.348 -3.994 -17.761 1.00 63.03 120 GLN A CA 1
ATOM 935 C C . GLN A 1 120 ? 1.359 -3.640 -16.264 1.00 63.03 120 GLN A C 1
ATOM 937 O O . GLN A 1 120 ? 0.312 -3.549 -15.617 1.00 63.03 120 GLN A O 1
ATOM 942 N N . ILE A 1 121 ? 2.556 -3.435 -15.702 1.00 60.69 121 ILE A N 1
ATOM 943 C CA . ILE A 1 121 ? 2.735 -3.064 -14.303 1.00 60.69 121 ILE A CA 1
ATOM 944 C C . ILE A 1 121 ? 2.518 -1.551 -14.206 1.00 60.69 121 ILE A C 1
ATOM 946 O O . ILE A 1 121 ? 3.154 -0.790 -14.927 1.00 60.69 121 ILE A O 1
ATOM 950 N N . PRO A 1 122 ? 1.625 -1.060 -13.337 1.00 58.66 122 PRO A N 1
ATOM 951 C CA . PRO A 1 122 ? 1.512 0.370 -13.097 1.00 58.66 122 PRO A CA 1
ATOM 952 C C . PRO A 1 122 ? 2.841 0.907 -12.559 1.00 58.66 122 PRO A C 1
ATOM 954 O O . PRO A 1 122 ? 3.256 0.494 -11.479 1.00 58.66 122 PRO A O 1
ATOM 957 N N . VAL A 1 123 ? 3.476 1.839 -13.269 1.00 61.00 123 VAL A N 1
ATOM 958 C CA . VAL A 1 123 ? 4.638 2.570 -12.748 1.00 61.00 123 VAL A CA 1
ATOM 959 C C . VAL A 1 123 ? 4.281 4.047 -12.572 1.00 61.00 123 VAL A C 1
ATOM 961 O O . VAL A 1 123 ? 3.509 4.604 -13.357 1.00 61.00 123 VAL A O 1
ATOM 964 N N . GLY A 1 124 ? 4.777 4.654 -11.492 1.00 62.56 124 GLY A N 1
ATOM 965 C CA . GLY A 1 124 ? 4.509 6.039 -11.091 1.00 62.56 124 GLY A CA 1
ATOM 966 C C . GLY A 1 124 ? 3.536 6.188 -9.915 1.00 62.56 124 GLY A C 1
ATOM 967 O O . GLY A 1 124 ? 3.213 5.237 -9.208 1.00 62.56 124 GLY A O 1
ATOM 968 N N . ASP A 1 125 ? 3.060 7.409 -9.688 1.00 57.94 125 ASP A N 1
ATOM 969 C CA . ASP A 1 125 ? 2.215 7.735 -8.537 1.00 57.94 125 ASP A CA 1
ATOM 970 C C . ASP A 1 125 ? 0.841 7.061 -8.637 1.00 57.94 125 ASP A C 1
ATOM 972 O O . ASP A 1 125 ? -0.027 7.469 -9.412 1.00 57.94 125 ASP A O 1
ATOM 976 N N . GLN A 1 126 ? 0.629 6.018 -7.835 1.00 64.31 126 GLN A N 1
ATOM 977 C CA . GLN A 1 126 ? -0.630 5.279 -7.779 1.00 64.31 126 GLN A CA 1
ATOM 978 C C . GLN A 1 126 ? -1.291 5.526 -6.422 1.00 64.31 126 GLN A C 1
ATOM 980 O O . GLN A 1 126 ? -0.696 5.357 -5.356 1.00 64.31 126 GLN A O 1
ATOM 985 N N . SER A 1 127 ? -2.556 5.940 -6.433 1.00 69.62 127 SER A N 1
ATOM 986 C CA . SER A 1 127 ? -3.354 5.918 -5.208 1.00 69.62 127 SER A CA 1
ATOM 987 C C . SER A 1 127 ? -3.806 4.484 -4.928 1.00 69.62 127 SER A C 1
ATOM 989 O O . SER A 1 127 ? -4.030 3.701 -5.854 1.00 69.62 127 SER A O 1
ATOM 991 N N . LEU A 1 128 ? -3.996 4.138 -3.649 1.00 72.50 128 LEU A N 1
ATOM 992 C CA . LEU A 1 128 ? -4.568 2.841 -3.264 1.00 72.50 128 LEU A CA 1
ATOM 993 C C . LEU A 1 128 ? -5.895 2.583 -3.995 1.00 72.50 128 LEU A C 1
ATOM 995 O O . LEU A 1 128 ? -6.164 1.474 -4.442 1.00 72.50 128 LEU A O 1
ATOM 999 N N . ILE A 1 129 ? -6.704 3.635 -4.156 1.00 79.50 129 ILE A N 1
ATOM 1000 C CA . ILE A 1 129 ? -7.985 3.584 -4.862 1.00 79.50 129 ILE A CA 1
ATOM 1001 C C . ILE A 1 129 ? -7.784 3.202 -6.330 1.00 79.50 129 ILE A C 1
ATOM 1003 O O . ILE A 1 129 ? -8.493 2.327 -6.817 1.00 79.50 129 ILE A O 1
ATOM 1007 N N . MET A 1 130 ? -6.817 3.806 -7.028 1.00 76.31 130 MET A N 1
ATOM 1008 C CA . MET A 1 130 ? -6.513 3.441 -8.417 1.00 76.31 130 MET A CA 1
ATOM 1009 C C . MET A 1 130 ? -6.041 1.993 -8.535 1.00 76.31 130 MET A C 1
ATOM 1011 O O . MET A 1 130 ? -6.475 1.287 -9.444 1.00 76.31 130 MET A O 1
ATOM 1015 N N . MET A 1 131 ? -5.198 1.536 -7.607 1.00 75.94 131 MET A N 1
ATOM 1016 C CA . MET A 1 131 ? -4.748 0.147 -7.580 1.00 75.94 131 MET A CA 1
ATOM 1017 C C . MET A 1 131 ? -5.927 -0.812 -7.384 1.00 75.94 131 MET A C 1
ATOM 1019 O O . MET A 1 131 ? -6.091 -1.736 -8.171 1.00 75.94 131 MET A O 1
ATOM 1023 N N . ILE A 1 132 ? -6.807 -0.542 -6.416 1.00 82.50 132 ILE A N 1
ATOM 1024 C CA . ILE A 1 132 ? -8.029 -1.326 -6.189 1.00 82.50 132 ILE A CA 1
ATOM 1025 C C . ILE A 1 132 ? -8.941 -1.307 -7.421 1.00 82.50 132 ILE A C 1
ATOM 1027 O O . ILE A 1 132 ? -9.465 -2.351 -7.799 1.00 82.50 132 ILE A O 1
ATOM 1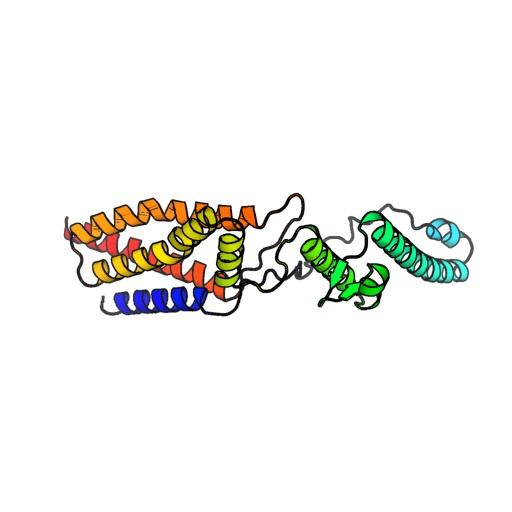031 N N . GLN A 1 133 ? -9.127 -0.151 -8.065 1.00 85.38 133 GLN A N 1
ATOM 1032 C CA . GLN A 1 133 ? -9.949 -0.028 -9.273 1.00 85.38 133 GLN A CA 1
ATOM 1033 C C . GLN A 1 133 ? -9.401 -0.871 -10.426 1.00 85.38 133 GLN A C 1
ATOM 1035 O O . GLN A 1 133 ? -10.170 -1.577 -11.074 1.00 85.38 133 GLN A O 1
ATOM 1040 N N . ARG A 1 134 ? -8.086 -0.838 -10.664 1.00 79.56 134 ARG A N 1
ATOM 1041 C CA . ARG A 1 134 ? -7.446 -1.679 -11.688 1.00 79.56 134 ARG A CA 1
ATOM 1042 C C . ARG A 1 134 ? -7.551 -3.157 -11.340 1.00 79.56 134 ARG A C 1
ATOM 1044 O O . ARG A 1 134 ? -7.894 -3.959 -12.203 1.00 79.56 134 ARG A O 1
ATOM 1051 N N . THR A 1 135 ? -7.320 -3.521 -10.080 1.00 80.94 135 THR A N 1
ATOM 1052 C CA . THR A 1 135 ? -7.479 -4.908 -9.643 1.00 80.94 135 THR A CA 1
ATOM 1053 C C . THR A 1 135 ? -8.917 -5.371 -9.824 1.00 80.94 135 THR A C 1
ATOM 1055 O O . THR A 1 135 ? -9.109 -6.445 -10.359 1.00 80.94 135 THR A O 1
ATOM 1058 N N . LEU A 1 136 ? -9.929 -4.560 -9.503 1.00 85.94 136 LEU A N 1
ATOM 1059 C CA . LEU A 1 136 ? -11.336 -4.899 -9.756 1.00 85.94 136 LEU A CA 1
ATOM 1060 C C . LEU A 1 136 ? -11.657 -5.109 -11.242 1.00 85.94 136 LEU A C 1
ATOM 1062 O O . LEU A 1 136 ? -12.525 -5.920 -11.555 1.00 85.94 136 LEU A O 1
ATOM 1066 N N . GLN A 1 137 ? -10.995 -4.378 -12.144 1.00 86.50 137 GLN A N 1
ATOM 1067 C CA . GLN A 1 137 ? -11.173 -4.550 -13.589 1.00 86.50 137 GLN A CA 1
ATOM 1068 C C . GLN A 1 137 ? -10.582 -5.873 -14.092 1.00 86.50 137 GLN A C 1
ATOM 1070 O O . GLN A 1 137 ? -11.163 -6.488 -14.982 1.00 86.50 137 GLN A O 1
ATOM 1075 N N . ASN A 1 138 ? -9.460 -6.310 -13.516 1.00 80.44 138 ASN A N 1
ATOM 1076 C CA . ASN A 1 138 ? -8.757 -7.524 -13.937 1.00 80.44 138 ASN A CA 1
ATOM 1077 C C . ASN A 1 138 ? -9.234 -8.784 -13.190 1.00 80.44 138 ASN A C 1
ATOM 1079 O O . ASN A 1 138 ? -9.400 -9.839 -13.794 1.00 80.44 138 ASN A O 1
ATOM 1083 N N . ASP A 1 139 ? -9.464 -8.671 -11.883 1.00 82.25 139 ASP A N 1
ATOM 1084 C CA . ASP A 1 139 ? -9.911 -9.728 -10.977 1.00 82.25 139 ASP A CA 1
ATOM 1085 C C . ASP A 1 139 ? -10.808 -9.147 -9.863 1.00 82.25 139 ASP A C 1
ATOM 1087 O O . ASP A 1 139 ? -10.357 -8.595 -8.850 1.00 82.25 139 ASP A O 1
ATOM 1091 N N . ILE A 1 140 ? -12.122 -9.307 -10.044 1.00 89.31 140 ILE A N 1
ATOM 1092 C CA . ILE A 1 140 ? -13.143 -8.790 -9.124 1.00 89.31 140 ILE A CA 1
ATOM 1093 C C . ILE A 1 140 ? -12.983 -9.384 -7.720 1.00 89.31 140 ILE A C 1
ATOM 1095 O O . ILE A 1 140 ? -13.172 -8.668 -6.736 1.00 89.31 140 ILE A O 1
ATOM 1099 N N . LEU A 1 141 ? -12.633 -10.670 -7.600 1.00 86.88 141 LEU A N 1
ATOM 1100 C CA . LEU A 1 141 ? -12.536 -11.337 -6.302 1.00 86.88 141 LEU A CA 1
ATOM 1101 C C . LEU A 1 141 ? -11.397 -10.727 -5.483 1.00 86.88 141 LEU A C 1
ATOM 1103 O O . LEU A 1 141 ? -11.608 -10.343 -4.329 1.00 86.88 141 LEU A O 1
ATOM 1107 N N . ILE A 1 142 ? -10.216 -10.582 -6.090 1.00 83.19 142 ILE A N 1
ATOM 1108 C CA . ILE A 1 142 ? -9.060 -9.959 -5.433 1.00 83.19 142 ILE A CA 1
ATOM 1109 C C . ILE A 1 142 ? -9.366 -8.494 -5.112 1.00 83.19 142 ILE A C 1
ATOM 1111 O O . ILE A 1 142 ? -9.089 -8.038 -4.002 1.00 83.19 142 ILE A O 1
ATOM 1115 N N . GLY A 1 143 ? -9.991 -7.760 -6.035 1.00 85.00 143 GLY A N 1
ATOM 1116 C CA . GLY A 1 143 ? -10.367 -6.366 -5.808 1.00 85.00 143 GLY A CA 1
ATOM 1117 C C . GLY A 1 143 ? -11.329 -6.186 -4.624 1.00 85.00 143 GLY A C 1
ATOM 1118 O O . GLY A 1 143 ? -11.124 -5.303 -3.789 1.00 85.00 143 GLY A O 1
ATOM 1119 N N . VAL A 1 144 ? -12.338 -7.055 -4.493 1.00 88.06 144 VAL A N 1
ATOM 1120 C CA . VAL A 1 144 ? -13.265 -7.049 -3.347 1.00 88.06 144 VAL A CA 1
ATOM 1121 C C . VAL A 1 144 ? -12.538 -7.397 -2.049 1.00 88.06 144 VAL A C 1
ATOM 1123 O O . VAL A 1 144 ? -12.748 -6.721 -1.040 1.00 88.06 144 VAL A O 1
ATOM 1126 N N . LEU A 1 145 ? -11.652 -8.398 -2.062 1.00 85.44 145 LEU A N 1
ATOM 1127 C CA . LEU A 1 145 ? -10.839 -8.746 -0.893 1.00 85.44 145 LEU A CA 1
ATOM 1128 C C . LEU A 1 145 ? -9.965 -7.565 -0.451 1.00 85.44 145 LEU A C 1
ATOM 1130 O O . LEU A 1 145 ? -9.922 -7.256 0.739 1.00 85.44 145 LEU A O 1
ATOM 1134 N N . LEU A 1 146 ? -9.339 -6.849 -1.388 1.00 84.44 146 LEU A N 1
ATOM 1135 C CA . LEU A 1 146 ? -8.561 -5.649 -1.076 1.00 84.44 146 LEU A CA 1
ATOM 1136 C C . LEU A 1 146 ? -9.419 -4.556 -0.432 1.00 84.44 146 LEU A C 1
ATOM 1138 O O . LEU A 1 146 ? -8.993 -3.957 0.550 1.00 84.44 146 LEU A O 1
ATOM 1142 N N . ILE A 1 147 ? -10.641 -4.314 -0.911 1.00 87.44 147 ILE A N 1
ATOM 1143 C CA . ILE A 1 147 ? -11.543 -3.338 -0.275 1.00 87.44 147 ILE A CA 1
ATOM 1144 C C . ILE A 1 147 ? -11.878 -3.759 1.157 1.00 87.44 147 ILE A C 1
ATOM 1146 O O . ILE A 1 147 ? -11.823 -2.940 2.078 1.00 87.44 147 ILE A O 1
ATOM 1150 N N . VAL A 1 148 ? -12.218 -5.033 1.353 1.00 87.75 148 VAL A N 1
ATOM 1151 C CA . VAL A 1 148 ? -12.613 -5.551 2.665 1.00 87.75 148 VAL A CA 1
ATOM 1152 C C . VAL A 1 148 ? -11.461 -5.448 3.660 1.00 87.75 148 VAL A C 1
ATOM 1154 O O . VAL A 1 148 ? -11.647 -4.882 4.735 1.00 87.75 148 VAL A O 1
ATOM 1157 N N . PHE A 1 149 ? -10.278 -5.939 3.302 1.00 84.56 149 PHE A N 1
ATOM 1158 C CA . PHE A 1 149 ? -9.147 -6.016 4.227 1.00 84.56 149 PHE A CA 1
ATOM 1159 C C . PHE A 1 149 ? -8.349 -4.715 4.328 1.00 84.56 149 PHE A C 1
ATOM 1161 O O . PHE A 1 149 ? -7.894 -4.357 5.404 1.00 84.56 149 PHE A O 1
ATOM 1168 N N . VAL A 1 150 ? -8.193 -3.953 3.247 1.00 81.75 150 VAL A N 1
ATOM 1169 C CA . VAL A 1 150 ? -7.361 -2.740 3.290 1.00 81.75 150 VAL A CA 1
ATOM 1170 C C . VAL A 1 150 ? -8.157 -1.516 3.741 1.00 81.75 150 VAL A C 1
ATOM 1172 O O . VAL A 1 150 ? -7.588 -0.633 4.375 1.00 81.75 150 VAL A O 1
ATOM 1175 N N . ILE A 1 151 ? -9.464 -1.449 3.455 1.00 83.88 151 ILE A N 1
ATOM 1176 C CA . ILE A 1 151 ? -10.290 -0.267 3.759 1.00 83.88 151 ILE A CA 1
ATOM 1177 C C . ILE A 1 151 ? -11.299 -0.556 4.871 1.00 83.88 151 ILE A C 1
ATOM 1179 O O . ILE A 1 151 ? -11.299 0.120 5.904 1.00 83.88 151 ILE A O 1
ATOM 1183 N N . LEU A 1 152 ? -12.181 -1.540 4.671 1.00 87.69 152 LEU A N 1
ATOM 1184 C CA . LEU A 1 152 ? -13.318 -1.748 5.571 1.00 87.69 152 LEU A CA 1
ATOM 1185 C C . LEU A 1 152 ? -12.884 -2.262 6.946 1.00 87.69 152 LEU A C 1
ATOM 1187 O O . LEU A 1 152 ? -13.413 -1.792 7.954 1.00 87.69 152 LEU A O 1
ATOM 1191 N N . LEU A 1 153 ? -11.926 -3.187 7.009 1.00 85.94 153 LEU A N 1
ATOM 1192 C CA . LEU A 1 153 ? -11.495 -3.789 8.270 1.00 85.94 153 LEU A CA 1
ATOM 1193 C C . LEU A 1 153 ? -10.757 -2.790 9.184 1.00 85.94 153 LEU A C 1
ATOM 1195 O O . LEU A 1 153 ? -11.150 -2.687 10.351 1.00 85.94 153 LEU A O 1
ATOM 1199 N N . PRO A 1 154 ? -9.809 -1.960 8.695 1.00 80.94 154 PRO A N 1
ATOM 1200 C CA . PRO A 1 154 ? -9.189 -0.913 9.507 1.00 80.94 154 PRO A CA 1
ATOM 1201 C C . PRO A 1 154 ? -10.187 0.143 9.996 1.00 80.94 154 PRO A C 1
ATOM 1203 O O . PRO A 1 154 ? -10.110 0.573 11.151 1.00 80.94 154 PRO A O 1
ATOM 1206 N N . LEU A 1 155 ? -11.161 0.527 9.159 1.00 84.94 155 LEU A N 1
ATOM 1207 C CA . LEU A 1 155 ? -12.234 1.445 9.559 1.00 84.94 155 LEU A CA 1
ATOM 1208 C C . LEU A 1 155 ? -13.121 0.835 10.646 1.00 84.94 155 LEU A C 1
ATOM 1210 O O . LEU A 1 155 ? -13.377 1.475 11.667 1.00 84.94 155 LEU A O 1
ATOM 1214 N N . LEU A 1 156 ? -13.561 -0.411 10.457 1.00 88.75 156 LEU A N 1
ATOM 1215 C CA . LEU A 1 156 ? -14.377 -1.125 11.434 1.00 88.75 156 LEU A CA 1
ATOM 1216 C C . LEU A 1 156 ? -13.638 -1.261 12.771 1.00 88.75 156 LEU A C 1
ATOM 1218 O O . LEU A 1 156 ? -14.219 -1.001 13.826 1.00 88.75 156 LEU A O 1
ATOM 1222 N N . TYR A 1 157 ? -12.352 -1.609 12.729 1.00 85.88 157 TYR A N 1
ATOM 1223 C CA . TYR A 1 157 ? -11.498 -1.692 13.909 1.00 85.88 157 TYR A CA 1
ATOM 1224 C C . TYR A 1 157 ? -11.403 -0.345 14.641 1.00 85.88 157 TYR A C 1
ATOM 1226 O O . TYR A 1 157 ? -11.623 -0.296 15.853 1.00 85.88 157 TYR A O 1
ATOM 1234 N N . ALA A 1 158 ? -11.165 0.758 13.924 1.00 84.38 158 ALA A N 1
ATOM 1235 C CA . ALA A 1 158 ? -11.090 2.088 14.526 1.00 84.38 158 ALA A CA 1
ATOM 1236 C C . ALA A 1 158 ? -12.423 2.521 15.170 1.00 84.38 158 ALA A C 1
ATOM 1238 O O . ALA A 1 158 ? -12.426 3.083 16.268 1.00 84.38 158 ALA A O 1
ATOM 1239 N N . VAL A 1 159 ? -13.560 2.208 14.538 1.00 87.06 159 VAL A N 1
ATOM 1240 C CA . VAL A 1 159 ? -14.901 2.489 15.084 1.00 87.06 159 VAL A CA 1
ATOM 1241 C C . VAL A 1 159 ? -15.173 1.675 16.351 1.00 87.06 159 VAL A C 1
ATOM 1243 O O . VAL A 1 159 ? -15.667 2.221 17.343 1.00 87.06 159 VAL A O 1
ATOM 1246 N N . VAL A 1 160 ? -14.843 0.381 16.353 1.00 89.44 160 VAL A N 1
ATOM 1247 C CA . VAL A 1 160 ? -15.030 -0.478 17.533 1.00 89.44 160 VAL A CA 1
ATOM 1248 C C . VAL A 1 160 ? -14.119 -0.042 18.678 1.00 89.44 160 VAL A C 1
ATOM 1250 O O . VAL A 1 160 ? -14.582 0.038 19.819 1.00 89.44 160 VAL A O 1
ATOM 1253 N N . LEU A 1 161 ? -12.871 0.328 18.382 1.00 87.38 161 LEU A N 1
ATOM 1254 C CA . LEU A 1 161 ? -11.943 0.887 19.363 1.00 87.38 161 LEU A CA 1
ATOM 1255 C C . LEU A 1 161 ? -12.468 2.204 19.954 1.00 87.38 161 LEU A C 1
ATOM 1257 O O . LEU A 1 161 ? -12.472 2.367 21.174 1.00 87.38 161 LEU A O 1
ATOM 1261 N N . LEU A 1 162 ? -12.967 3.120 19.115 1.00 86.44 162 LEU A N 1
ATOM 1262 C CA . LEU A 1 162 ? -13.561 4.382 19.566 1.00 86.44 162 LEU A CA 1
ATOM 1263 C C . LEU A 1 162 ? -14.742 4.135 20.508 1.00 86.44 162 LEU A C 1
ATOM 1265 O O . LEU A 1 162 ? -14.817 4.725 21.588 1.00 86.44 162 LEU A O 1
ATOM 1269 N N . ARG A 1 163 ? -15.651 3.235 20.118 1.00 89.94 163 ARG A N 1
ATOM 1270 C CA . ARG A 1 163 ? -16.806 2.861 20.939 1.00 89.94 163 ARG A CA 1
ATOM 1271 C C . ARG A 1 163 ? -16.368 2.291 22.289 1.00 89.94 163 ARG A C 1
ATOM 1273 O O . ARG A 1 163 ? -16.916 2.703 23.310 1.00 89.94 163 ARG A O 1
ATOM 1280 N N . PHE A 1 164 ? -15.390 1.386 22.292 1.00 88.19 164 PHE A N 1
ATOM 1281 C CA . PHE A 1 164 ? -14.860 0.778 23.514 1.00 88.19 164 PHE A CA 1
ATOM 1282 C C . PHE A 1 164 ? -14.233 1.820 24.447 1.00 88.19 164 PHE A C 1
ATOM 1284 O O . PHE A 1 164 ? -14.439 1.778 25.656 1.00 88.19 164 PHE A O 1
ATOM 1291 N N . VAL A 1 165 ? -13.528 2.807 23.895 1.00 86.00 165 VAL A N 1
ATOM 1292 C CA . VAL A 1 165 ? -12.909 3.883 24.679 1.00 86.00 165 VAL A CA 1
ATOM 1293 C C . VAL A 1 165 ? -13.939 4.826 25.301 1.00 86.00 165 VAL A C 1
ATOM 1295 O O . VAL A 1 165 ? -13.736 5.295 26.420 1.00 86.00 165 VAL A O 1
ATOM 1298 N N . ILE A 1 166 ? -15.048 5.100 24.608 1.00 88.00 166 ILE A N 1
ATOM 1299 C CA . ILE A 1 166 ? -16.135 5.935 25.142 1.00 88.00 166 ILE A CA 1
ATOM 1300 C C . ILE A 1 166 ? -16.899 5.194 26.243 1.00 88.00 166 ILE A C 1
ATOM 1302 O O . ILE A 1 166 ? -17.239 5.785 27.270 1.00 88.00 166 ILE A O 1
ATOM 1306 N N . LYS A 1 167 ? -17.192 3.910 26.025 1.00 89.62 167 LYS A N 1
ATOM 1307 C CA . LYS A 1 167 ? -17.959 3.082 26.954 1.00 89.62 167 LYS A CA 1
ATOM 1308 C C . LYS A 1 167 ? -17.317 1.695 27.052 1.00 89.62 167 LYS A C 1
ATOM 1310 O O . LYS A 1 167 ? -17.695 0.816 26.277 1.00 89.62 167 LYS A O 1
ATOM 1315 N N . PRO A 1 168 ? -16.378 1.490 27.993 1.00 87.06 168 PRO A N 1
ATOM 1316 C CA . PRO A 1 168 ? -15.722 0.201 28.153 1.00 87.06 168 PRO A CA 1
ATOM 1317 C C . PRO A 1 168 ? -16.728 -0.819 28.688 1.00 87.06 168 PRO A C 1
ATOM 1319 O O . PRO A 1 168 ? -17.218 -0.703 29.811 1.00 87.06 168 PRO A O 1
ATOM 1322 N N . ASP A 1 169 ? -17.064 -1.805 27.863 1.00 90.56 169 ASP A N 1
ATOM 1323 C CA . ASP A 1 169 ? -17.947 -2.914 28.202 1.00 90.56 169 ASP A CA 1
ATOM 1324 C C . ASP A 1 169 ? -17.309 -4.261 27.831 1.00 90.56 169 ASP A C 1
ATOM 1326 O O . ASP A 1 169 ? -16.444 -4.358 26.958 1.00 90.56 169 ASP A O 1
ATOM 1330 N N . SER A 1 170 ? -17.751 -5.335 28.491 1.00 89.31 170 SER A N 1
ATOM 1331 C CA . SER A 1 170 ? -17.250 -6.687 28.214 1.00 89.31 170 SER A CA 1
ATOM 1332 C C . SER A 1 170 ? -17.505 -7.101 26.760 1.00 89.31 170 SER A C 1
ATOM 1334 O O . SER A 1 170 ? -16.650 -7.713 26.125 1.00 89.31 170 SER A O 1
ATOM 1336 N N . LYS A 1 171 ? -18.649 -6.706 26.184 1.00 90.25 171 LYS A N 1
ATOM 1337 C CA . LYS A 1 171 ? -18.984 -6.963 24.772 1.00 90.25 171 LYS A CA 1
ATOM 1338 C C . LYS A 1 171 ? -18.033 -6.253 23.806 1.00 90.25 171 LYS A C 1
ATOM 1340 O O . LYS A 1 171 ? -17.623 -6.859 22.813 1.00 90.25 171 LYS A O 1
ATOM 1345 N N . GLY A 1 172 ? -17.665 -5.003 24.081 1.00 88.00 172 GLY A N 1
ATOM 1346 C CA . GLY A 1 172 ? -16.696 -4.245 23.298 1.00 88.00 172 GLY A CA 1
ATOM 1347 C C . GLY A 1 172 ? -15.305 -4.855 23.381 1.00 88.00 172 GLY A C 1
ATOM 1348 O O . GLY A 1 172 ? -14.654 -4.970 22.348 1.00 88.00 172 GLY A O 1
ATOM 1349 N N . TYR A 1 173 ? -14.900 -5.359 24.551 1.00 87.75 173 TYR A N 1
ATOM 1350 C CA . TYR A 1 173 ? -13.650 -6.111 24.699 1.00 87.75 173 TYR A CA 1
ATOM 1351 C C . TYR A 1 173 ? -13.614 -7.345 23.783 1.00 87.75 173 TYR A C 1
ATOM 1353 O O . TYR A 1 173 ? -12.668 -7.511 23.013 1.00 87.75 173 TYR A O 1
ATOM 1361 N N . TYR A 1 174 ? -14.653 -8.192 23.812 1.00 90.00 174 TYR A N 1
ATOM 1362 C CA . TYR A 1 174 ? -14.707 -9.380 22.949 1.00 90.00 174 TYR A CA 1
ATOM 1363 C C . TYR A 1 174 ? -14.765 -9.017 21.464 1.00 90.00 174 TYR A C 1
ATOM 1365 O O . TYR A 1 174 ? -14.108 -9.670 20.659 1.00 90.00 174 TYR A O 1
ATOM 1373 N N . SER A 1 175 ? -15.500 -7.962 21.103 1.00 91.31 175 SER A N 1
ATOM 1374 C CA . SER A 1 175 ? -15.571 -7.480 19.717 1.00 91.31 175 SER A CA 1
ATOM 1375 C C . SER A 1 175 ? -14.214 -6.969 19.230 1.00 91.31 175 SER A C 1
ATOM 1377 O O . SER A 1 175 ? -13.789 -7.310 18.129 1.00 91.31 175 SER A O 1
ATOM 1379 N N . LEU A 1 176 ? -13.508 -6.198 20.064 1.00 89.19 176 LEU A N 1
ATOM 1380 C CA . LEU A 1 176 ? -12.175 -5.682 19.760 1.00 89.19 176 LEU A CA 1
ATOM 1381 C C . LEU A 1 176 ? -11.169 -6.825 19.618 1.00 89.19 176 LEU A C 1
ATOM 1383 O O . LEU A 1 176 ? -10.432 -6.856 18.640 1.00 89.19 176 LEU A O 1
ATOM 1387 N N . LYS A 1 177 ? -11.195 -7.797 20.539 1.00 87.94 177 LYS A N 1
ATOM 1388 C CA . LYS A 1 177 ? -10.349 -8.999 20.495 1.00 87.94 177 LYS A CA 1
ATOM 1389 C C . LYS A 1 177 ? -10.632 -9.863 19.266 1.00 87.94 177 LYS A C 1
ATOM 1391 O O . LYS A 1 177 ? -9.707 -10.411 18.672 1.00 87.94 177 LYS A O 1
ATOM 1396 N N . PHE A 1 178 ? -11.902 -9.989 18.885 1.00 89.56 178 PHE A N 1
ATOM 1397 C CA . PHE A 1 178 ? -12.285 -10.689 17.668 1.00 89.56 178 PHE A CA 1
ATOM 1398 C C . PHE A 1 178 ? -11.696 -9.969 16.456 1.00 89.56 178 PHE A C 1
ATOM 1400 O O . PHE A 1 178 ? -10.882 -10.560 15.761 1.00 89.56 178 PHE A O 1
ATOM 1407 N N . ILE A 1 179 ? -11.994 -8.684 16.246 1.00 88.06 179 ILE A N 1
ATOM 1408 C CA . ILE A 1 179 ? -11.501 -7.930 15.079 1.00 88.06 179 ILE A CA 1
ATOM 1409 C C . ILE A 1 179 ? -9.969 -7.851 15.055 1.00 88.06 179 ILE A C 1
ATOM 1411 O O . ILE A 1 179 ? -9.367 -7.986 13.992 1.00 88.06 179 ILE A O 1
ATOM 1415 N N . SER A 1 180 ? -9.313 -7.694 16.207 1.00 84.25 180 SER A N 1
ATOM 1416 C CA . SER A 1 180 ? -7.851 -7.633 16.265 1.00 84.25 180 SER A CA 1
ATOM 1417 C C . SER A 1 180 ? -7.181 -8.949 15.867 1.00 84.25 180 SER A C 1
ATOM 1419 O O . SER A 1 180 ? -6.079 -8.903 15.324 1.00 84.25 180 SER A O 1
ATOM 1421 N N . SER A 1 181 ? -7.853 -10.097 16.028 1.00 85.81 181 SER A N 1
ATOM 1422 C CA . SER A 1 181 ? -7.374 -11.382 15.495 1.00 85.81 181 SER A CA 1
ATOM 1423 C C . SER A 1 181 ? -7.399 -11.440 13.962 1.00 85.81 181 SER A C 1
ATOM 1425 O O . SER A 1 181 ? -6.530 -12.066 13.359 1.00 85.81 181 SER A O 1
ATOM 1427 N N . TRP A 1 182 ? -8.329 -10.720 13.326 1.00 81.44 182 TRP A N 1
ATOM 1428 C CA . TRP A 1 182 ? -8.405 -10.604 11.868 1.00 81.44 182 TRP A CA 1
ATOM 1429 C C . TRP A 1 182 ? -7.426 -9.571 11.306 1.00 81.44 182 TRP A C 1
ATOM 1431 O O . TRP A 1 182 ? -7.080 -9.666 10.138 1.00 81.44 182 TRP A O 1
ATOM 1441 N N . SER A 1 183 ? -6.887 -8.645 12.110 1.00 69.69 183 SER A N 1
ATOM 1442 C CA . SER A 1 183 ? -5.933 -7.637 11.606 1.00 69.69 183 SER A CA 1
ATOM 1443 C C . SER A 1 183 ? -4.595 -8.235 11.138 1.00 69.69 183 SER A C 1
ATOM 1445 O O . SER A 1 183 ? -3.785 -7.536 10.536 1.00 69.69 183 SER A O 1
ATOM 1447 N N . MET A 1 184 ? -4.331 -9.520 11.401 1.00 69.00 184 MET A N 1
ATOM 1448 C CA . MET A 1 184 ? -3.199 -10.245 10.812 1.00 69.00 184 MET A CA 1
ATOM 1449 C C . MET A 1 184 ? -3.440 -10.558 9.322 1.00 69.00 184 MET A C 1
ATOM 1451 O O . MET A 1 184 ? -2.487 -10.646 8.550 1.00 69.00 184 MET A O 1
ATOM 1455 N N . LEU A 1 185 ? -4.708 -10.651 8.899 1.00 61.03 185 LEU A N 1
ATOM 1456 C CA . LEU A 1 185 ? -5.090 -10.770 7.491 1.00 61.03 185 LEU A CA 1
ATOM 1457 C C . LEU A 1 185 ? -4.918 -9.458 6.729 1.00 61.03 185 LEU A C 1
ATOM 1459 O O . LEU A 1 185 ? -4.687 -9.516 5.531 1.00 61.03 185 LEU A O 1
ATOM 1463 N N . ASP A 1 186 ? -4.921 -8.300 7.390 1.00 64.12 186 ASP A N 1
ATOM 1464 C CA . ASP A 1 186 ? -4.582 -7.031 6.730 1.00 64.12 186 ASP A CA 1
ATOM 1465 C C . ASP A 1 186 ? -3.110 -7.015 6.306 1.00 64.12 186 ASP A C 1
ATOM 1467 O O . ASP A 1 186 ? -2.780 -6.527 5.231 1.00 64.12 186 ASP A O 1
ATOM 1471 N N . VAL A 1 187 ? -2.219 -7.617 7.105 1.00 67.94 187 VAL A N 1
ATOM 1472 C CA . VAL A 1 187 ? -0.804 -7.804 6.738 1.00 67.94 187 VAL A CA 1
ATOM 1473 C C . VAL A 1 187 ? -0.671 -8.795 5.582 1.00 67.94 187 VAL A C 1
ATOM 1475 O O . VAL A 1 187 ? 0.182 -8.610 4.718 1.00 67.94 187 VAL A O 1
ATOM 1478 N N . LEU A 1 188 ? -1.528 -9.819 5.530 1.00 60.69 188 LEU A N 1
ATOM 1479 C CA . LEU A 1 188 ? -1.600 -10.742 4.398 1.00 60.69 188 LEU A CA 1
ATOM 1480 C C . LEU A 1 188 ? -2.152 -10.058 3.140 1.00 60.69 188 LEU A C 1
ATOM 1482 O O . LEU A 1 188 ? -1.624 -10.262 2.059 1.00 60.69 188 LEU A O 1
ATOM 1486 N N . ALA A 1 189 ? -3.187 -9.230 3.256 1.00 62.66 189 ALA A N 1
ATOM 1487 C CA . ALA A 1 189 ? -3.757 -8.490 2.138 1.00 62.66 189 ALA A CA 1
ATOM 1488 C C . ALA A 1 189 ? -2.782 -7.423 1.631 1.00 62.66 189 ALA A C 1
ATOM 1490 O O . ALA A 1 189 ? -2.638 -7.250 0.426 1.00 62.66 189 ALA A O 1
ATOM 1491 N N . LEU A 1 190 ? -2.055 -6.760 2.535 1.00 70.25 190 LEU A N 1
ATOM 1492 C CA . LEU A 1 190 ? -0.982 -5.834 2.193 1.00 70.25 190 LEU A CA 1
ATOM 1493 C C . LEU A 1 190 ? 0.195 -6.568 1.546 1.00 70.25 190 LEU A C 1
ATOM 1495 O O . LEU A 1 190 ? 0.758 -6.072 0.578 1.00 70.25 190 LEU A O 1
ATOM 1499 N N . SER A 1 191 ? 0.562 -7.753 2.038 1.00 64.75 191 SER A N 1
ATOM 1500 C CA . SER A 1 191 ? 1.619 -8.544 1.411 1.00 64.75 191 SER A CA 1
ATOM 1501 C C . SER A 1 191 ? 1.182 -9.084 0.054 1.00 64.75 191 SER A C 1
ATOM 1503 O O . SER A 1 191 ? 1.996 -9.050 -0.853 1.00 64.75 191 SER A O 1
ATOM 1505 N N . LEU A 1 192 ? -0.085 -9.475 -0.120 1.00 59.72 192 LEU A N 1
ATOM 1506 C CA . LEU A 1 192 ? -0.686 -9.833 -1.407 1.00 59.72 192 LEU A CA 1
ATOM 1507 C C . LEU A 1 192 ? -0.747 -8.643 -2.362 1.00 59.72 192 LEU A C 1
ATOM 1509 O O . LEU A 1 192 ? -0.467 -8.800 -3.543 1.00 59.72 192 LEU A O 1
ATOM 1513 N N . LEU A 1 193 ? -1.046 -7.445 -1.862 1.00 64.31 193 LEU A N 1
ATOM 1514 C CA . LEU A 1 193 ? -0.958 -6.210 -2.634 1.00 64.31 193 LEU A CA 1
ATOM 1515 C C . LEU A 1 193 ? 0.490 -6.003 -3.103 1.00 64.31 193 LEU A C 1
ATOM 1517 O O . LEU A 1 193 ? 0.740 -5.888 -4.298 1.00 64.31 193 LEU A O 1
ATOM 1521 N N . ILE A 1 194 ? 1.460 -6.081 -2.191 1.00 65.19 194 ILE A N 1
ATOM 1522 C CA . ILE A 1 194 ? 2.891 -5.943 -2.496 1.00 65.19 194 ILE A CA 1
ATOM 1523 C C . ILE A 1 194 ? 3.384 -7.039 -3.453 1.00 65.19 194 ILE A C 1
ATOM 1525 O O . ILE A 1 194 ? 4.150 -6.742 -4.366 1.00 65.19 194 ILE A O 1
ATOM 1529 N N . THR A 1 195 ? 2.969 -8.296 -3.285 1.00 54.69 195 THR A N 1
ATOM 1530 C CA . THR A 1 195 ? 3.388 -9.407 -4.153 1.00 54.69 195 THR A CA 1
ATOM 1531 C C . THR A 1 195 ? 2.674 -9.396 -5.495 1.00 54.69 195 THR A C 1
ATOM 1533 O O . THR A 1 195 ? 3.300 -9.758 -6.483 1.00 54.69 195 THR A O 1
ATOM 1536 N N . SER A 1 196 ? 1.430 -8.916 -5.576 1.00 51.94 196 SER A N 1
ATOM 1537 C CA . SER A 1 196 ? 0.731 -8.701 -6.853 1.00 51.94 196 SER A CA 1
ATOM 1538 C C . SER A 1 196 ? 1.382 -7.599 -7.696 1.00 51.94 196 SER A C 1
ATOM 1540 O O . SER A 1 196 ? 1.352 -7.665 -8.920 1.00 51.94 196 SER A O 1
ATOM 1542 N N . ILE A 1 197 ? 2.046 -6.632 -7.052 1.00 54.69 197 ILE A N 1
ATOM 1543 C CA . ILE A 1 197 ? 2.893 -5.627 -7.717 1.00 54.69 197 ILE A CA 1
ATOM 1544 C C . ILE A 1 197 ? 4.249 -6.228 -8.120 1.00 54.69 197 ILE A C 1
ATOM 1546 O O . ILE A 1 197 ? 4.889 -5.774 -9.068 1.00 54.69 197 ILE A O 1
ATOM 1550 N N . LYS A 1 198 ? 4.702 -7.270 -7.415 1.00 44.09 198 LYS A N 1
ATOM 1551 C CA . LYS A 1 198 ? 5.994 -7.924 -7.623 1.00 44.09 198 LYS A CA 1
ATOM 1552 C C . LYS A 1 198 ? 5.905 -8.940 -8.766 1.00 44.09 198 LYS A C 1
ATOM 1554 O O . LYS A 1 198 ? 5.960 -10.151 -8.559 1.00 44.09 198 LYS A O 1
ATOM 1559 N N . GLY A 1 199 ? 5.807 -8.424 -9.990 1.00 40.34 199 GLY A N 1
ATOM 1560 C CA . GLY A 1 199 ? 6.177 -9.177 -11.188 1.00 40.34 199 GLY A CA 1
ATOM 1561 C C . GLY A 1 199 ? 7.609 -9.731 -11.072 1.00 40.34 199 GLY A C 1
ATOM 1562 O O . GLY A 1 199 ? 8.413 -9.235 -10.270 1.00 40.34 199 GLY A O 1
ATOM 1563 N N . PRO A 1 200 ? 7.948 -10.792 -11.820 1.00 38.22 200 PRO A N 1
ATOM 1564 C CA . PRO A 1 200 ? 9.194 -11.511 -11.620 1.00 38.22 200 PRO A CA 1
ATOM 1565 C C . PRO A 1 200 ? 10.393 -10.597 -11.919 1.00 38.22 200 PRO A C 1
ATOM 1567 O O . PRO A 1 200 ? 10.443 -9.918 -12.940 1.00 38.22 200 PRO A O 1
ATOM 1570 N N . SER A 1 201 ? 11.394 -10.634 -11.034 1.00 38.69 201 SER A N 1
ATOM 1571 C CA . SER A 1 201 ? 12.781 -10.169 -11.238 1.00 38.69 201 SER A CA 1
ATOM 1572 C C . SER A 1 201 ? 13.131 -8.668 -11.235 1.00 38.69 201 SER A C 1
ATOM 1574 O O . SER A 1 201 ? 14.218 -8.324 -11.687 1.00 38.69 201 SER A O 1
ATOM 1576 N N . ILE A 1 202 ? 12.337 -7.770 -10.635 1.00 39.97 202 ILE A N 1
ATOM 1577 C CA . ILE A 1 202 ? 12.800 -6.385 -10.387 1.00 39.97 202 ILE A CA 1
ATOM 1578 C C . ILE A 1 202 ? 12.626 -6.022 -8.908 1.00 39.97 202 ILE A C 1
ATOM 1580 O O . ILE A 1 202 ? 11.554 -6.175 -8.322 1.00 39.97 202 ILE A O 1
ATOM 1584 N N . SER A 1 203 ? 13.709 -5.571 -8.275 1.00 38.09 203 SER A N 1
ATOM 1585 C CA . SER A 1 203 ? 13.728 -5.057 -6.904 1.00 38.09 203 SER A CA 1
ATOM 1586 C C . SER A 1 203 ? 12.998 -3.713 -6.835 1.00 38.09 203 SER A C 1
ATOM 1588 O O . SER A 1 203 ? 13.620 -2.656 -6.848 1.00 38.09 203 SER A O 1
ATOM 1590 N N . ILE A 1 204 ? 11.668 -3.750 -6.809 1.00 42.47 204 ILE A N 1
ATOM 1591 C CA . ILE A 1 204 ? 10.831 -2.559 -6.658 1.00 42.47 204 ILE A CA 1
ATOM 1592 C C . ILE A 1 204 ? 10.999 -2.035 -5.226 1.00 42.47 204 ILE A C 1
ATOM 1594 O O . ILE A 1 204 ? 10.585 -2.687 -4.262 1.00 42.47 204 ILE A O 1
ATOM 1598 N N . TYR A 1 205 ? 11.612 -0.859 -5.085 1.00 46.12 205 TYR A N 1
ATOM 1599 C CA . TYR A 1 205 ? 11.599 -0.097 -3.840 1.00 46.12 205 TYR A CA 1
ATOM 1600 C C . TYR A 1 205 ? 10.271 0.651 -3.751 1.00 46.12 205 TYR A C 1
ATOM 1602 O O . TYR A 1 205 ? 10.012 1.588 -4.500 1.00 46.12 205 TYR A O 1
ATOM 1610 N N . ILE A 1 206 ? 9.406 0.222 -2.835 1.00 48.84 206 ILE A N 1
ATOM 1611 C CA . ILE A 1 206 ? 8.168 0.940 -2.538 1.00 48.84 206 ILE A CA 1
ATOM 1612 C C . ILE A 1 206 ? 8.538 2.079 -1.589 1.00 48.84 206 ILE A C 1
ATOM 1614 O O . ILE A 1 206 ? 8.669 1.868 -0.381 1.00 48.84 206 ILE A O 1
ATOM 1618 N N . SER A 1 207 ? 8.732 3.282 -2.130 1.00 47.38 207 SER A N 1
ATOM 1619 C CA . SER A 1 207 ? 8.744 4.487 -1.305 1.00 47.38 207 SER A CA 1
ATOM 1620 C C . SER A 1 2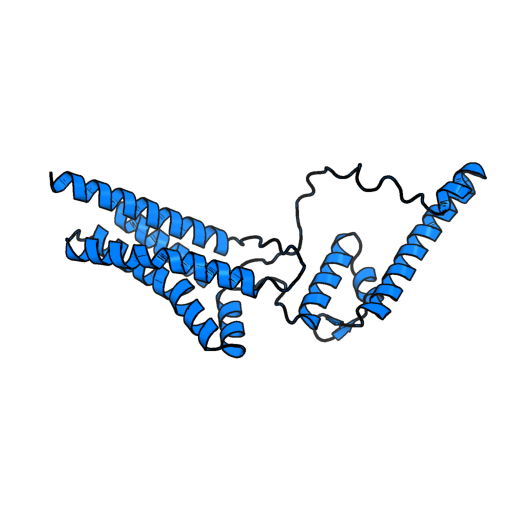07 ? 7.319 4.717 -0.815 1.00 47.38 207 SER A C 1
ATOM 1622 O O . SER A 1 207 ? 6.408 5.030 -1.579 1.00 47.38 207 SER A O 1
ATOM 1624 N N . LEU A 1 208 ? 7.075 4.489 0.471 1.00 52.78 208 LEU A N 1
ATOM 1625 C CA . LEU A 1 208 ? 5.794 4.860 1.056 1.00 52.78 208 LEU A CA 1
ATOM 1626 C C . LEU A 1 208 ? 5.685 6.383 0.934 1.00 52.78 208 LEU A C 1
ATOM 1628 O O . LEU A 1 208 ? 6.452 7.109 1.553 1.00 52.78 208 LEU A O 1
ATOM 1632 N N . GLY A 1 209 ? 4.767 6.879 0.105 1.00 54.09 209 GLY A N 1
ATOM 1633 C CA . GLY A 1 209 ? 4.465 8.309 0.065 1.00 54.09 209 GLY A CA 1
ATOM 1634 C C . GLY A 1 209 ? 3.964 8.800 1.429 1.00 54.09 209 GLY A C 1
ATOM 1635 O O . GLY A 1 209 ? 3.728 8.012 2.351 1.00 54.09 209 GLY A O 1
ATOM 1636 N N . MET A 1 210 ? 3.739 10.108 1.573 1.00 58.12 210 MET A N 1
ATOM 1637 C CA . MET A 1 210 ? 3.202 10.690 2.817 1.00 58.12 210 MET A CA 1
ATOM 1638 C C . MET A 1 210 ? 1.916 9.989 3.297 1.00 58.12 210 MET A C 1
ATOM 1640 O O . MET A 1 210 ? 1.717 9.822 4.500 1.00 58.12 210 MET A O 1
ATOM 1644 N N . SER A 1 211 ? 1.079 9.523 2.367 1.00 58.19 211 SER A N 1
ATOM 1645 C CA . SER A 1 211 ? -0.127 8.726 2.637 1.00 58.19 211 SER A CA 1
ATOM 1646 C C . SER A 1 211 ? 0.183 7.330 3.196 1.00 58.19 211 SER A C 1
ATOM 1648 O O . SER A 1 211 ? -0.457 6.897 4.152 1.00 58.19 211 SER A O 1
ATOM 1650 N N . GLY A 1 212 ? 1.206 6.648 2.676 1.00 63.09 212 GLY A N 1
ATOM 1651 C CA . GLY A 1 212 ? 1.671 5.359 3.195 1.00 63.09 212 GLY A CA 1
ATOM 1652 C C . GLY A 1 212 ? 2.225 5.465 4.620 1.00 63.09 212 GLY A C 1
ATOM 1653 O O . GLY A 1 212 ? 1.879 4.657 5.485 1.00 63.09 212 GLY A O 1
ATOM 1654 N N . TYR A 1 213 ? 3.021 6.501 4.905 1.00 65.00 213 TYR A N 1
ATOM 1655 C CA . TYR A 1 213 ? 3.492 6.767 6.269 1.00 65.00 213 TYR A CA 1
ATOM 1656 C C . TYR A 1 213 ? 2.344 7.124 7.214 1.00 65.00 213 TYR A C 1
ATOM 1658 O O . TYR A 1 213 ? 2.279 6.590 8.323 1.00 65.00 213 TYR A O 1
ATOM 1666 N N . ALA A 1 214 ? 1.413 7.979 6.780 1.00 66.31 214 ALA A N 1
ATOM 1667 C CA . ALA A 1 214 ? 0.235 8.328 7.568 1.00 66.31 214 ALA A CA 1
ATOM 1668 C C . ALA A 1 214 ? -0.610 7.088 7.908 1.00 66.31 214 ALA A C 1
ATOM 1670 O O . ALA A 1 214 ? -1.067 6.960 9.047 1.00 66.31 214 ALA A O 1
ATOM 1671 N N . PHE A 1 215 ? -0.740 6.135 6.981 1.00 66.88 215 PHE A N 1
ATOM 1672 C CA . PHE A 1 215 ? -1.448 4.876 7.208 1.00 66.88 215 PHE A CA 1
ATOM 1673 C C . PHE A 1 215 ? -0.777 4.030 8.300 1.00 66.88 215 PHE A C 1
ATOM 1675 O O . PHE A 1 215 ? -1.427 3.641 9.274 1.00 66.88 215 PHE A O 1
ATOM 1682 N N . ILE A 1 216 ? 0.539 3.809 8.194 1.00 69.19 216 ILE A N 1
ATOM 1683 C CA . ILE A 1 216 ? 1.309 3.028 9.178 1.00 69.19 216 ILE A CA 1
ATOM 1684 C C . ILE A 1 216 ? 1.260 3.688 10.559 1.00 69.19 216 ILE A C 1
ATOM 1686 O O . ILE A 1 216 ? 1.006 3.016 11.563 1.00 69.19 216 ILE A O 1
ATOM 1690 N N . ILE A 1 217 ? 1.458 5.008 10.618 1.00 70.44 217 ILE A N 1
ATOM 1691 C CA . ILE A 1 217 ? 1.402 5.777 11.866 1.00 70.44 217 ILE A CA 1
ATOM 1692 C C . ILE A 1 217 ? 0.007 5.672 12.495 1.00 70.44 217 ILE A C 1
ATOM 1694 O O . ILE A 1 217 ? -0.102 5.444 13.700 1.00 70.44 217 ILE A O 1
ATOM 1698 N N . SER A 1 218 ? -1.059 5.768 11.697 1.00 70.50 218 SER A N 1
ATOM 1699 C CA . SER A 1 218 ? -2.440 5.638 12.184 1.00 70.50 218 SER A CA 1
ATOM 1700 C C . SER A 1 218 ? -2.690 4.274 12.821 1.00 70.50 218 SER A C 1
ATOM 1702 O O . SER A 1 218 ? -3.229 4.197 13.927 1.00 70.50 218 SER A O 1
ATOM 1704 N N . ILE A 1 219 ? -2.241 3.195 12.172 1.00 73.38 219 ILE A N 1
ATOM 1705 C CA . ILE A 1 219 ? -2.354 1.835 12.713 1.00 73.38 219 ILE A CA 1
ATOM 1706 C C . ILE A 1 219 ? -1.568 1.706 14.022 1.00 73.38 219 ILE A C 1
ATOM 1708 O O . ILE A 1 219 ? -2.095 1.178 15.006 1.00 73.38 219 ILE A O 1
ATOM 1712 N N . ALA A 1 220 ? -0.336 2.219 14.066 1.00 72.31 220 ALA A N 1
ATOM 1713 C CA . ALA A 1 220 ? 0.505 2.175 15.260 1.00 72.31 220 ALA A CA 1
ATOM 1714 C C . ALA A 1 220 ? -0.124 2.932 16.444 1.00 72.31 220 ALA A C 1
ATOM 1716 O O . ALA A 1 220 ? -0.113 2.436 17.577 1.00 72.31 220 ALA A O 1
ATOM 1717 N N . ILE A 1 221 ? -0.730 4.096 16.186 1.00 73.69 221 ILE A N 1
ATOM 1718 C CA . ILE A 1 221 ? -1.476 4.867 17.189 1.00 73.69 221 ILE A CA 1
ATOM 1719 C C . ILE A 1 221 ? -2.671 4.054 17.692 1.00 73.69 221 ILE A C 1
ATOM 1721 O O . ILE A 1 221 ? -2.818 3.881 18.904 1.00 73.69 221 ILE A O 1
ATOM 1725 N N . CYS A 1 222 ? -3.488 3.496 16.795 1.00 75.31 222 CYS A N 1
ATOM 1726 C CA . CYS A 1 222 ? -4.647 2.692 17.186 1.00 75.31 222 CYS A CA 1
ATOM 1727 C C . CYS A 1 222 ? -4.246 1.475 18.038 1.00 75.31 222 CYS A C 1
ATOM 1729 O O . CYS A 1 222 ? -4.855 1.235 19.080 1.00 75.31 222 CYS A O 1
ATOM 1731 N N . LYS A 1 223 ? -3.175 0.760 17.670 1.00 77.25 223 LYS A N 1
ATOM 1732 C CA . LYS A 1 223 ? -2.663 -0.387 18.444 1.00 77.25 223 LYS A CA 1
ATOM 1733 C C . LYS A 1 223 ? -2.118 0.017 19.813 1.00 77.25 223 LYS A C 1
ATOM 1735 O O . LYS A 1 223 ? -2.360 -0.669 20.806 1.00 77.25 223 LYS A O 1
ATOM 1740 N N . SER A 1 224 ? -1.436 1.156 19.891 1.00 77.75 224 SER A N 1
ATOM 1741 C CA . SER A 1 224 ? -0.959 1.707 21.165 1.00 77.75 224 SER A CA 1
ATOM 1742 C C . SER A 1 224 ? -2.128 2.057 22.096 1.00 77.75 224 SER A C 1
ATOM 1744 O O . SER A 1 224 ? -2.087 1.772 23.296 1.00 77.75 224 SER A O 1
ATOM 1746 N N . ILE A 1 225 ? -3.204 2.625 21.542 1.00 78.81 225 ILE A N 1
ATOM 1747 C CA . ILE A 1 225 ? -4.431 2.958 22.276 1.00 78.81 225 ILE A CA 1
ATOM 1748 C C . ILE A 1 225 ? -5.186 1.699 22.720 1.00 78.81 225 ILE A C 1
ATOM 1750 O O . ILE A 1 225 ? -5.668 1.665 23.857 1.00 78.81 225 ILE A O 1
ATOM 1754 N N . GLU A 1 226 ? -5.265 0.667 21.873 1.00 82.19 226 GLU A N 1
ATOM 1755 C CA . GLU A 1 226 ? -5.809 -0.648 22.239 1.00 82.19 226 GLU A CA 1
ATOM 1756 C C . GLU A 1 226 ? -5.068 -1.196 23.465 1.00 82.19 226 GLU A C 1
ATOM 1758 O O . GLU A 1 226 ? -5.696 -1.480 24.486 1.00 82.19 226 GLU A O 1
ATOM 1763 N N . TYR A 1 227 ? -3.733 -1.253 23.419 1.00 83.56 227 TYR A N 1
ATOM 1764 C CA . TYR A 1 227 ? -2.923 -1.770 24.524 1.00 83.56 227 TYR A CA 1
ATOM 1765 C C . TYR A 1 227 ? -3.152 -1.005 25.839 1.00 83.56 227 TYR A C 1
ATOM 1767 O O . TYR A 1 227 ? -3.352 -1.613 26.896 1.00 83.56 227 TYR A O 1
ATOM 1775 N N . LEU A 1 228 ? -3.177 0.331 25.787 1.00 84.94 228 LEU A N 1
ATOM 1776 C CA . LEU A 1 228 ? -3.425 1.167 26.967 1.00 84.94 228 LEU A CA 1
ATOM 1777 C C . LEU A 1 228 ? -4.844 0.985 27.528 1.00 84.94 228 LEU A C 1
ATOM 1779 O O . LEU A 1 228 ? -5.017 0.923 28.749 1.00 84.94 228 LEU A O 1
ATOM 1783 N N . SER A 1 229 ? -5.846 0.878 26.655 1.00 81.25 229 SER A N 1
ATOM 1784 C CA . SER A 1 229 ? -7.249 0.667 27.038 1.00 81.25 229 SER A CA 1
ATOM 1785 C C . SER A 1 229 ? -7.469 -0.711 27.663 1.00 81.25 229 SER A C 1
ATOM 1787 O O . SER A 1 229 ? -8.166 -0.834 28.667 1.00 81.25 229 SER A O 1
ATOM 1789 N N . LEU A 1 230 ? -6.823 -1.748 27.129 1.00 83.00 230 LEU A N 1
ATOM 1790 C CA . LEU A 1 230 ? -6.901 -3.104 27.677 1.00 83.00 230 LEU A CA 1
ATOM 1791 C C . LEU A 1 230 ? -6.233 -3.193 29.052 1.00 83.00 230 LEU A C 1
ATOM 1793 O O . LEU A 1 230 ? -6.783 -3.786 29.982 1.00 83.00 230 LEU A O 1
ATOM 1797 N N . LYS A 1 231 ? -5.064 -2.563 29.208 1.00 84.62 231 LYS A N 1
ATOM 1798 C CA . LYS A 1 231 ? -4.337 -2.545 30.483 1.00 84.62 231 LYS A CA 1
ATOM 1799 C C . LYS A 1 231 ? -5.115 -1.824 31.585 1.00 84.62 231 LYS A C 1
ATOM 1801 O O . LYS A 1 231 ? -5.067 -2.256 32.736 1.00 84.62 231 LYS A O 1
ATOM 1806 N N . SER A 1 232 ? -5.805 -0.728 31.259 1.00 82.94 232 SER A N 1
ATOM 1807 C CA . SER A 1 232 ? -6.610 0.009 32.239 1.00 82.94 232 SER A CA 1
ATOM 1808 C C . SER A 1 232 ? -7.847 -0.780 32.669 1.00 82.94 232 SER A C 1
ATOM 1810 O O . SER A 1 232 ? -8.128 -0.835 33.864 1.00 82.94 232 SER A O 1
ATOM 1812 N N . PHE A 1 233 ? -8.514 -1.460 31.732 1.00 82.69 233 PHE A N 1
ATOM 1813 C CA . PHE A 1 233 ? -9.668 -2.312 32.015 1.00 82.69 233 PHE A CA 1
ATOM 1814 C C . PHE A 1 233 ? -9.317 -3.466 32.971 1.00 82.69 233 PHE A C 1
ATOM 1816 O O . PHE A 1 233 ? -9.948 -3.614 34.014 1.00 82.69 233 PHE A O 1
ATOM 1823 N N . LEU A 1 234 ? -8.236 -4.206 32.696 1.00 83.56 234 LEU A N 1
ATOM 1824 C CA . LEU A 1 234 ? -7.796 -5.335 33.535 1.00 83.56 234 LEU A CA 1
ATOM 1825 C C . LEU A 1 234 ? -7.373 -4.937 34.958 1.00 83.56 234 LEU A C 1
ATOM 1827 O O . LEU A 1 234 ? -7.334 -5.784 35.847 1.00 83.56 234 LEU A O 1
ATOM 1831 N N . LYS A 1 235 ? -7.013 -3.667 35.183 1.00 82.31 235 LYS A N 1
ATOM 1832 C CA . LYS A 1 235 ? -6.670 -3.162 36.520 1.00 82.31 235 LYS A CA 1
ATOM 1833 C C . LYS A 1 235 ? -7.911 -2.870 37.369 1.00 82.31 235 LYS A C 1
ATOM 1835 O O . LYS A 1 235 ? -7.793 -2.860 38.584 1.00 82.31 235 LYS A O 1
ATOM 1840 N N . ILE A 1 236 ? -9.058 -2.604 36.745 1.00 75.69 236 ILE A N 1
ATOM 1841 C CA . ILE A 1 236 ? -10.321 -2.310 37.442 1.00 75.69 236 ILE A CA 1
ATOM 1842 C C . ILE A 1 236 ? -11.005 -3.603 37.911 1.00 75.69 236 ILE A C 1
ATOM 1844 O O . ILE A 1 236 ? -11.759 -3.584 38.874 1.00 75.69 236 ILE A O 1
ATOM 1848 N N . GLU A 1 237 ? -10.741 -4.721 37.235 1.00 68.31 237 GLU A N 1
ATOM 1849 C CA . GLU A 1 237 ? -11.371 -6.018 37.512 1.00 68.31 237 GLU A CA 1
ATOM 1850 C C . GLU A 1 237 ? -10.653 -6.839 38.607 1.00 68.31 237 GLU A C 1
ATOM 1852 O O . GLU A 1 237 ? -11.138 -7.900 38.993 1.00 68.31 237 GLU A O 1
ATOM 1857 N N . LYS A 1 238 ? -9.507 -6.359 39.113 1.00 64.75 238 LYS A N 1
ATOM 1858 C CA . LYS A 1 238 ? -8.772 -6.939 40.250 1.00 64.75 238 LYS A CA 1
ATOM 1859 C C . LYS A 1 238 ? -8.981 -6.116 41.510 1.00 64.75 238 LYS A C 1
ATOM 1861 O O . LYS A 1 238 ? -9.111 -6.750 42.578 1.00 64.75 238 LYS A O 1
#

Foldseek 3Di:
DVCLLVLLVVLLVLQVCLQVPWFQFLPFDPDPPPDDDPPPPPDPCQPLVVVVVPDPVVSVVCVVVSVVVVLVVVQVVCCVPLNWFADPNDTDGSNRQLVVDDDPVSNRVVVQRSCCGVVVQDHGTDRLVNLLVVCCVVPVVLSVVCCCLVPVLVSVLSVLLSVCVVPPDPVSVVVNVVSVVCNVVSVVNVVVSVVVSDDPDDPRDRPGPPSNVSNVVSVVSSVVSVVVSVVVVVVVVD

Secondary structure (DSSP, 8-state):
-TTHHHHHHHHHHHHHHHHHSS-EEE--S--------SSSS-----GGGGTTTT-HHHHHHHHHHHHHHHHHHHHHHHHHHH--EEETTEEE-HHHHHHHS-SHHHHHHHHHHHHHHHS----EEE-HHHHHHHHHHH-HHHHHHHIIIIIIHHHHHHHHHHHHHHS--HHHHHHHHHHHHHHHHHHHHHHHHHHHH--TT--------HHHHHHHHHHHHHHHHHHHHHHHHHHH--

Sequence (238 aa):
MRSLPVFIISAIVLLLFSFLGPTFTTTDFLLPHTSPTDKAYEVTKSPCSILEDLDVHTATLCTEYAEESLVFFSNQILDHVLGSFTLQKEQTSWSSCVSTHTGPEGFLRCFSSWTADRAQIPVGDQSLIMMIQRTLQNDILIGVLLIVFVILLPLLYAVVLLRFVIKPDSKGYYSLKFISSWSMLDVLALSLLITSIKGPSISIYISLGMSGYAFIISIAICKSIEYLSLKSFLKIEK

pLDDT: mean 70.19, std 15.82, range [35.84, 94.12]